Protein AF-0000000069709202 (afdb_homodimer)

Sequence (288 aa):
MSERSTVAARRVALVVGGALLASAIVSIFVDPHMRGPGMGPGMAPGMAESTVFVQIRLFISTFNVLVILALTASYLRLYRDLPTRFTGSLLLFSLALFFYALSASPAVQLLFGFRGGTGLGPFTFLPDLFASVAVVVLLYQSYQMSERSTVAARRVALVVGGALLASAIVSIFVDPHMRGPGMGPGMAPGMAESTVFVQIRLFISTFNVLVILALTASYLRLYRDLPTRFTGSLLLFSLALFFYALSASPAVQLLFGFRGGTGLGPFTFLPDLFASVAVVVLLYQSYQ

Nearest PDB structures (foldseek):
  7xge-assembly3_E  TM=3.000E-01  e=2.464E+00  synthetic construct
  8qb9-assembly1_A  TM=3.781E-01  e=5.719E+00  Saccharomyces cerevisiae
  7wxu-assembly1_R  TM=4.417E-01  e=8.089E+00  Homo sapiens
  8tn6-assembly1_C  TM=4.713E-01  e=2.903E+00  synthetic construct
  8qb9-assembly1_A  TM=3.765E-01  e=5.250E+00  Saccharomyces cerevisiae

Radius of gyration: 19.61 Å; Cα contacts (8 Å, |Δi|>4): 361; chains: 2; bounding box: 31×58×51 Å

Organism: NCBI:txid1604004

pLDDT: mean 75.97, std 19.92, range [31.25, 95.62]

Solvent-accessible surface area (backbone atoms only — not comparable to full-atom values): 14441 Å² total; per-residue (Å²): 129,59,72,61,54,52,56,22,49,51,52,42,47,50,53,50,50,51,24,50,52,50,16,51,49,48,37,66,62,54,46,77,70,76,49,51,76,55,50,40,73,28,53,42,73,81,46,57,50,46,70,63,49,53,36,49,48,46,24,53,39,42,26,42,37,46,50,37,47,52,40,32,51,51,34,47,53,47,26,73,76,48,76,40,74,66,35,48,40,50,32,52,24,32,47,25,44,37,53,15,36,50,46,60,18,66,67,47,33,46,70,71,60,55,53,62,51,55,67,66,42,75,55,51,51,45,21,53,53,26,44,44,52,19,52,51,39,49,41,38,58,74,52,103,129,60,72,61,54,53,53,21,50,50,53,41,47,51,52,51,51,50,25,50,53,51,14,50,51,47,36,68,64,55,47,74,70,77,47,49,75,55,50,41,73,30,51,42,73,81,46,58,48,45,67,63,49,54,36,49,47,45,24,52,39,43,27,41,38,46,50,37,47,50,38,31,51,52,34,46,52,47,27,72,76,48,75,39,74,67,33,48,39,50,32,50,25,33,48,24,44,36,53,16,36,50,45,57,19,65,68,47,33,46,70,70,60,55,51,60,50,56,66,65,41,73,55,52,50,46,21,52,51,25,44,42,51,18,52,52,38,49,40,38,57,74,52,102

InterPro domains:
  IPR058349 Protein of unknown function DUF8036 [PF26119] (54-142)

Secondary structure (DSSP, 8-state):
--HHHHHHHHHHHHHHHHHHHHHHHHHHHS-TT---TTS-TTS-TT----HHHHHHHHHHHHHHHHHHHHHHHHHHHHHHH---HHHHHHHHHHHHHHHHHHHH-HHHHHHTT--SS-TTSHHHHHHHHHHHHHHHHHHHHHH-/--HHHHHHHHHHHHHHHHHHHHHHHHHHHS-GGG--TTS-TTS-TT----HHHHHHHHHHHHHHHHHHHHHHHHHHHHHHHS--HHHHHHHHHHHHHHHHHHHH-HHHHHHTT--SS-TTSHHHHHHHHHHHHHHHHHHHHHT-

Structure (mmCIF, N/CA/C/O backbone):
data_AF-0000000069709202-model_v1
#
loop_
_entity.id
_entity.type
_entity.pdbx_description
1 polymer 'DUF4386 family protein'
#
loop_
_atom_site.group_PDB
_atom_site.id
_atom_site.type_symbol
_atom_site.label_atom_id
_atom_site.label_alt_id
_atom_site.label_comp_id
_atom_site.label_asym_id
_atom_site.label_entity_id
_atom_site.label_seq_id
_atom_site.pdbx_PDB_ins_code
_atom_site.Cartn_x
_atom_site.Cartn_y
_atom_site.Cartn_z
_atom_site.occupancy
_atom_site.B_iso_or_equiv
_atom_site.auth_seq_id
_atom_site.auth_comp_id
_atom_site.auth_asym_id
_atom_site.auth_atom_id
_atom_site.pdbx_PDB_model_num
ATOM 1 N N . MET A 1 1 ? 14.445 -12.555 -22.375 1 52.06 1 MET A N 1
ATOM 2 C CA . MET A 1 1 ? 13.219 -12.07 -21.75 1 52.06 1 MET A CA 1
ATOM 3 C C . MET A 1 1 ? 11.992 -12.672 -22.422 1 52.06 1 MET A C 1
ATOM 5 O O . MET A 1 1 ? 11.859 -12.617 -23.656 1 52.06 1 MET A O 1
ATOM 9 N N . SER A 1 2 ? 11.227 -13.555 -21.75 1 69.5 2 SER A N 1
ATOM 10 C CA . SER A 1 2 ? 10.164 -14.312 -22.391 1 69.5 2 SER A CA 1
ATOM 11 C C . SER A 1 2 ? 9.125 -13.391 -23.016 1 69.5 2 SER A C 1
ATOM 13 O O . SER A 1 2 ? 8.984 -12.234 -22.594 1 69.5 2 SER A O 1
ATOM 15 N N . GLU A 1 3 ? 8.812 -13.641 -24.25 1 74.88 3 GLU A N 1
ATOM 16 C CA . GLU A 1 3 ? 7.797 -12.922 -25.016 1 74.88 3 GLU A CA 1
ATOM 17 C C . GLU A 1 3 ? 6.672 -12.43 -24.109 1 74.88 3 GLU A C 1
ATOM 19 O O . GLU A 1 3 ? 6.195 -11.305 -24.266 1 74.88 3 GLU A O 1
ATOM 24 N N . ARG A 1 4 ? 6.297 -13.109 -23.141 1 77.25 4 ARG A N 1
ATOM 25 C CA . ARG A 1 4 ? 5.23 -12.766 -22.203 1 77.25 4 ARG A CA 1
ATOM 26 C C . ARG A 1 4 ? 5.633 -11.602 -21.312 1 77.25 4 ARG A C 1
ATOM 28 O O . ARG A 1 4 ? 4.812 -10.734 -21 1 77.25 4 ARG A O 1
ATOM 35 N N . SER A 1 5 ? 6.906 -11.523 -21.062 1 80.69 5 SER A N 1
ATOM 36 C CA . SER A 1 5 ? 7.414 -10.445 -20.219 1 80.69 5 SER A CA 1
ATOM 37 C C . SER A 1 5 ? 7.402 -9.117 -20.953 1 80.69 5 SER A C 1
ATOM 39 O O . SER A 1 5 ? 7.148 -8.07 -20.359 1 80.69 5 SER A O 1
ATOM 41 N N . THR A 1 6 ? 7.535 -9.242 -22.219 1 84.5 6 THR A N 1
ATOM 42 C CA . THR A 1 6 ? 7.562 -8.023 -23.016 1 84.5 6 THR A CA 1
ATOM 43 C C . THR A 1 6 ? 6.16 -7.438 -23.156 1 84.5 6 THR A C 1
ATOM 45 O O . THR A 1 6 ? 5.98 -6.219 -23.125 1 84.5 6 THR A O 1
ATOM 48 N N . VAL A 1 7 ? 5.285 -8.359 -23.375 1 85.31 7 VAL A N 1
ATOM 49 C CA . VAL A 1 7 ? 3.9 -7.922 -23.531 1 85.31 7 VAL A CA 1
ATOM 50 C C . VAL A 1 7 ? 3.412 -7.301 -22.219 1 85.31 7 VAL A C 1
ATOM 52 O O . VAL A 1 7 ? 2.775 -6.242 -22.219 1 85.31 7 VAL A O 1
ATOM 55 N N . ALA A 1 8 ? 3.766 -7.906 -21.141 1 87.31 8 ALA A N 1
ATOM 56 C CA . ALA A 1 8 ? 3.393 -7.391 -19.812 1 87.31 8 ALA A CA 1
ATOM 57 C C . ALA A 1 8 ? 4.023 -6.023 -19.562 1 87.31 8 ALA A C 1
ATOM 59 O O . ALA A 1 8 ? 3.359 -5.109 -19.078 1 87.31 8 ALA A O 1
ATOM 60 N N . ALA A 1 9 ? 5.227 -5.883 -19.984 1 88.62 9 ALA A N 1
ATOM 61 C CA . ALA A 1 9 ? 5.941 -4.625 -19.781 1 88.62 9 ALA A CA 1
ATOM 62 C C . ALA A 1 9 ? 5.312 -3.504 -20.609 1 88.62 9 ALA A C 1
ATOM 64 O O . ALA A 1 9 ? 5.238 -2.359 -20.156 1 88.62 9 ALA A O 1
ATOM 65 N N . ARG A 1 10 ? 4.902 -3.844 -21.781 1 90.44 10 ARG A N 1
ATOM 66 C CA . ARG A 1 10 ? 4.277 -2.855 -22.656 1 90.44 10 ARG A CA 1
ATOM 67 C C . ARG A 1 10 ? 2.939 -2.391 -22.078 1 90.44 10 ARG A C 1
ATOM 69 O O . ARG A 1 10 ? 2.621 -1.2 -22.125 1 90.44 10 ARG A O 1
ATOM 76 N N . ARG A 1 11 ? 2.217 -3.299 -21.562 1 90.31 11 ARG A N 1
ATOM 77 C CA . ARG A 1 11 ? 0.929 -2.963 -20.969 1 90.31 11 ARG A CA 1
ATOM 78 C C . ARG A 1 11 ? 1.108 -2.086 -19.734 1 90.31 11 ARG A C 1
ATOM 80 O O . ARG A 1 11 ? 0.376 -1.111 -19.547 1 90.31 11 ARG A O 1
ATOM 87 N N . VAL A 1 12 ? 2.076 -2.467 -18.953 1 91.75 12 VAL A N 1
ATOM 88 C CA . VAL A 1 12 ? 2.383 -1.676 -17.766 1 91.75 12 VAL A CA 1
ATOM 89 C C . VAL A 1 12 ? 2.818 -0.272 -18.188 1 91.75 12 VAL A C 1
ATOM 91 O O . VAL A 1 12 ? 2.367 0.72 -17.609 1 91.75 12 VAL A O 1
ATOM 94 N N . ALA A 1 13 ? 3.609 -0.205 -19.234 1 92.12 13 ALA A N 1
ATOM 95 C CA . ALA A 1 13 ? 4.105 1.08 -19.719 1 92.12 13 ALA A CA 1
ATOM 96 C C . ALA A 1 13 ? 2.961 1.963 -20.203 1 92.12 13 ALA A C 1
ATOM 98 O O . ALA A 1 13 ? 2.967 3.176 -19.984 1 92.12 13 ALA A O 1
ATOM 99 N N . LEU A 1 14 ? 2.037 1.362 -20.797 1 92.25 14 LEU A N 1
ATOM 100 C CA . LEU A 1 14 ? 0.883 2.102 -21.297 1 92.25 14 LEU A CA 1
ATOM 101 C C . LEU A 1 14 ? 0.037 2.637 -20.141 1 92.25 14 LEU A C 1
ATOM 103 O O . LEU A 1 14 ? -0.361 3.803 -20.141 1 92.25 14 LEU A O 1
ATOM 107 N N . VAL A 1 15 ? -0.189 1.782 -19.203 1 92.62 15 VAL A N 1
ATOM 108 C CA . VAL A 1 15 ? -1.009 2.18 -18.062 1 92.62 15 VAL A CA 1
ATOM 109 C C . VAL A 1 15 ? -0.28 3.248 -17.25 1 92.62 15 VAL A C 1
ATOM 111 O O . VAL A 1 15 ? -0.864 4.277 -16.891 1 92.62 15 VAL A O 1
ATOM 114 N N . VAL A 1 16 ? 1.033 3.021 -17 1 93.38 16 VAL A N 1
ATOM 115 C CA . VAL A 1 16 ? 1.842 3.957 -16.219 1 93.38 16 VAL A CA 1
ATOM 116 C C . VAL A 1 16 ? 1.988 5.27 -16.984 1 93.38 16 VAL A C 1
ATOM 118 O O . VAL A 1 16 ? 1.856 6.352 -16.406 1 93.38 16 VAL A O 1
ATOM 121 N N . GLY A 1 17 ? 2.252 5.133 -18.281 1 93.62 17 GLY A N 1
ATOM 122 C CA . GLY A 1 17 ? 2.336 6.324 -19.109 1 93.62 17 GLY A CA 1
ATOM 123 C C . GLY A 1 17 ? 1.057 7.137 -19.109 1 93.62 17 GLY A C 1
ATOM 124 O O . GLY A 1 17 ? 1.095 8.367 -19 1 93.62 17 GLY A O 1
ATOM 125 N N . GLY A 1 18 ? -0.045 6.445 -19.234 1 93 18 GLY A N 1
ATOM 126 C CA . GLY A 1 18 ? -1.334 7.117 -19.188 1 93 18 GLY A CA 1
ATOM 127 C C . GLY A 1 18 ? -1.611 7.777 -17.844 1 93 18 GLY A C 1
ATOM 128 O O . GLY A 1 18 ? -2.154 8.883 -17.797 1 93 18 GLY A O 1
ATOM 129 N N . ALA A 1 19 ? -1.249 7.102 -16.812 1 93.88 19 ALA A N 1
ATOM 130 C CA . ALA A 1 19 ? -1.444 7.641 -15.461 1 93.88 19 ALA A CA 1
ATOM 131 C C . ALA A 1 19 ? -0.57 8.875 -15.234 1 93.88 19 ALA A C 1
ATOM 133 O O . ALA A 1 19 ? -1.003 9.844 -14.609 1 93.88 19 ALA A O 1
ATOM 134 N N . LEU A 1 20 ? 0.679 8.812 -15.766 1 93.31 20 LEU A N 1
ATOM 135 C CA . LEU A 1 20 ? 1.581 9.953 -15.648 1 93.31 20 LEU A CA 1
ATOM 136 C C . LEU A 1 20 ? 1.016 11.18 -16.359 1 93.31 20 LEU A C 1
ATOM 138 O O . LEU A 1 20 ? 1.031 12.281 -15.82 1 93.31 20 LEU A O 1
ATOM 142 N N . LEU A 1 21 ? 0.449 10.977 -17.516 1 92.38 21 LEU A N 1
ATOM 143 C CA . LEU A 1 21 ? -0.118 12.062 -18.312 1 92.38 21 LEU A CA 1
ATOM 144 C C . LEU A 1 21 ? -1.354 12.641 -17.625 1 92.38 21 LEU A C 1
ATOM 146 O O . LEU A 1 21 ? -1.498 13.859 -17.516 1 92.38 21 LEU A O 1
ATOM 150 N N . ALA A 1 22 ? -2.188 11.766 -17.156 1 90.75 22 ALA A N 1
ATOM 151 C CA . ALA A 1 22 ? -3.404 12.203 -16.484 1 90.75 22 ALA A CA 1
ATOM 152 C C . ALA A 1 22 ? -3.076 12.969 -15.203 1 90.75 22 ALA A C 1
ATOM 154 O O . ALA A 1 22 ? -3.711 13.984 -14.898 1 90.75 22 ALA A O 1
ATOM 155 N N . SER A 1 23 ? -2.066 12.453 -14.453 1 90.81 23 SER A N 1
ATOM 156 C CA . SER A 1 23 ? -1.647 13.117 -13.227 1 90.81 23 SER A CA 1
ATOM 157 C C . SER A 1 23 ? -1.07 14.5 -13.508 1 90.81 23 SER A C 1
ATOM 159 O O . SER A 1 23 ? -1.295 15.445 -12.75 1 90.81 23 SER A O 1
ATOM 161 N N . ALA A 1 24 ? -0.343 14.648 -14.617 1 89.62 24 ALA A N 1
ATOM 162 C CA . ALA A 1 24 ? 0.217 15.938 -15.016 1 89.62 24 ALA A CA 1
ATOM 163 C C . ALA A 1 24 ? -0.888 16.938 -15.352 1 89.62 24 ALA A C 1
ATOM 165 O O . ALA A 1 24 ? -0.817 18.094 -14.961 1 89.62 24 ALA A O 1
ATOM 166 N N . ILE A 1 25 ? -1.883 16.453 -15.992 1 86.5 25 ILE A N 1
ATOM 167 C CA . ILE A 1 25 ? -3.002 17.297 -16.391 1 86.5 25 ILE A CA 1
ATOM 168 C C . ILE A 1 25 ? -3.746 17.781 -15.141 1 86.5 25 ILE A C 1
ATOM 170 O O . ILE A 1 25 ? -4.039 18.969 -15.008 1 86.5 25 ILE A O 1
ATOM 174 N N . VAL A 1 26 ? -4.012 16.859 -14.227 1 80.94 26 VAL A N 1
ATOM 175 C CA . VAL A 1 26 ? -4.754 17.188 -13.016 1 80.94 26 VAL A CA 1
ATOM 176 C C . VAL A 1 26 ? -3.951 18.172 -12.164 1 80.94 26 VAL A C 1
ATOM 178 O O . VAL A 1 26 ? -4.512 19.109 -11.586 1 80.94 26 VAL A O 1
ATOM 181 N N . SER A 1 27 ? -2.605 17.891 -12.07 1 78.38 27 SER A N 1
ATOM 182 C CA . SER A 1 27 ? -1.743 18.75 -11.258 1 78.38 27 SER A CA 1
ATOM 183 C C . SER A 1 27 ? -1.69 20.156 -11.82 1 78.38 27 SER A C 1
ATOM 185 O O . SER A 1 27 ? -1.561 21.125 -11.07 1 78.38 27 SER A O 1
ATOM 187 N N . ILE A 1 28 ? -1.775 20.328 -13.125 1 76.75 28 ILE A N 1
ATOM 188 C CA . ILE A 1 28 ? -1.696 21.625 -13.766 1 76.75 28 ILE A CA 1
ATOM 189 C C . ILE A 1 28 ? -3.037 22.344 -13.641 1 76.75 28 ILE A C 1
ATOM 191 O O . ILE A 1 28 ? -3.08 23.562 -13.453 1 76.75 28 ILE A O 1
ATOM 195 N N . PHE A 1 29 ? -4.09 21.578 -13.695 1 71.62 29 PHE A N 1
ATOM 196 C CA . PHE A 1 29 ? -5.414 22.188 -13.688 1 71.62 29 PHE A CA 1
ATOM 197 C C . PHE A 1 29 ? -5.887 22.438 -12.266 1 71.62 29 PHE A C 1
ATOM 199 O O . PHE A 1 29 ? -6.723 23.312 -12.031 1 71.62 29 PHE A O 1
ATOM 206 N N . VAL A 1 30 ? -5.617 21.469 -11.352 1 59.12 30 VAL A N 1
ATOM 207 C CA . VAL A 1 30 ? -6.043 21.703 -9.977 1 59.12 30 VAL A CA 1
ATOM 208 C C . VAL A 1 30 ? -5.262 22.875 -9.391 1 59.12 30 VAL A C 1
ATOM 210 O O . VAL A 1 30 ? -4.035 22.812 -9.266 1 59.12 30 VAL A O 1
ATOM 213 N N . ASP A 1 31 ? -5.633 24.016 -9.805 1 51.88 31 ASP A N 1
ATOM 214 C CA . ASP A 1 31 ? -5.109 25.328 -9.43 1 51.88 31 ASP A CA 1
ATOM 215 C C . ASP A 1 31 ? -4.754 25.375 -7.949 1 51.88 31 ASP A C 1
ATOM 217 O O . ASP A 1 31 ? -5.566 25 -7.098 1 51.88 31 ASP A O 1
ATOM 221 N N . PRO A 1 32 ? -3.484 25.266 -7.617 1 48.34 32 PRO A N 1
ATOM 222 C CA . PRO A 1 32 ? -3.09 25.547 -6.234 1 48.34 32 PRO A CA 1
ATOM 223 C C . PRO A 1 32 ? -4.051 26.5 -5.523 1 48.34 32 PRO A C 1
ATOM 225 O O . PRO A 1 32 ? -4.078 26.547 -4.289 1 48.34 32 PRO A O 1
ATOM 228 N N . HIS A 1 33 ? -4.695 27.297 -6.355 1 42.41 33 HIS A N 1
ATOM 229 C CA . HIS A 1 33 ? -5.543 28.344 -5.824 1 42.41 33 HIS A CA 1
ATOM 230 C C . HIS A 1 33 ? -6.855 27.781 -5.285 1 42.41 33 HIS A C 1
ATOM 232 O O . HIS A 1 33 ? -7.629 28.5 -4.645 1 42.41 33 HIS A O 1
ATOM 238 N N . MET A 1 34 ? -7.449 26.969 -5.91 1 40.59 34 MET A N 1
ATOM 239 C CA . MET A 1 34 ? -8.648 26.453 -5.266 1 40.59 34 MET A CA 1
ATOM 240 C C . MET A 1 34 ? -8.328 25.891 -3.883 1 40.59 34 MET A C 1
ATOM 242 O O . MET A 1 34 ? -9.047 25.047 -3.365 1 40.59 34 MET A O 1
ATOM 246 N N . ARG A 1 35 ? -7.223 26.234 -3.367 1 42.97 35 ARG A N 1
ATOM 247 C CA . ARG A 1 35 ? -6.645 26.219 -2.029 1 42.97 35 ARG A CA 1
ATOM 248 C C . ARG A 1 35 ? -7.656 26.688 -0.989 1 42.97 35 ARG A C 1
ATOM 250 O O . ARG A 1 35 ? -8.055 27.859 -0.985 1 42.97 35 ARG A O 1
ATOM 257 N N . GLY A 1 36 ? -8.805 25.922 -0.936 1 35.44 36 GLY A N 1
ATOM 258 C CA . GLY A 1 36 ? -9.727 26.5 0.032 1 35.44 36 GLY A CA 1
ATOM 259 C C . GLY A 1 36 ? -9.047 27.422 1.028 1 35.44 36 GLY A C 1
ATOM 260 O O . GLY A 1 36 ? -7.832 27.312 1.247 1 35.44 36 GLY A O 1
ATOM 261 N N . PRO A 1 37 ? -9.711 28.547 1.346 1 33.56 37 PRO A N 1
ATOM 262 C CA . PRO A 1 37 ? -9.258 29.469 2.402 1 33.56 37 PRO A CA 1
ATOM 263 C C . PRO A 1 37 ? -8.609 28.734 3.572 1 33.56 37 PRO A C 1
ATOM 265 O O . PRO A 1 37 ? -7.883 29.344 4.359 1 33.56 37 PRO A O 1
ATOM 268 N N . GLY A 1 38 ? -9.266 27.719 4.055 1 32.31 38 GLY A N 1
ATOM 269 C CA . GLY A 1 38 ? -9.031 27.125 5.355 1 32.31 38 GLY A CA 1
ATOM 270 C C . GLY A 1 38 ? -7.684 26.422 5.461 1 32.31 38 GLY A C 1
ATOM 271 O O . GLY A 1 38 ? -7.434 25.688 6.414 1 32.31 38 GLY A O 1
ATOM 272 N N . MET A 1 39 ? -7.086 26.016 4.398 1 36.84 39 MET A N 1
ATOM 273 C CA . MET A 1 39 ? -5.664 25.844 4.695 1 36.84 39 MET A CA 1
ATOM 274 C C . MET A 1 39 ? -5.086 27.094 5.336 1 36.84 39 MET A C 1
ATOM 276 O O . MET A 1 39 ? -4.645 28 4.633 1 36.84 39 MET A O 1
ATOM 280 N N . GLY A 1 40 ? -5.945 27.797 6.074 1 31.25 40 GLY A N 1
ATOM 281 C CA . GLY A 1 40 ? -5.531 28.953 6.867 1 31.25 40 GLY A CA 1
ATOM 282 C C . GLY A 1 40 ? -4.055 28.938 7.211 1 31.25 40 GLY A C 1
ATOM 283 O O . GLY A 1 40 ? -3.391 27.906 7.082 1 31.25 40 GLY A O 1
ATOM 284 N N . PRO A 1 41 ? -3.643 30.109 7.719 1 32.25 41 PRO A N 1
ATOM 285 C CA . PRO A 1 41 ? -2.297 30.422 8.203 1 32.25 41 PRO A CA 1
ATOM 286 C C . PRO A 1 41 ? -1.705 29.297 9.062 1 32.25 41 PRO A C 1
ATOM 288 O O . PRO A 1 41 ? -0.549 29.391 9.484 1 32.25 41 PRO A O 1
ATOM 291 N N . GLY A 1 42 ? -2.566 28.656 9.852 1 31.72 42 GLY A N 1
ATOM 292 C CA . GLY A 1 42 ? -2.133 27.938 11.031 1 31.72 42 GLY A CA 1
ATOM 293 C C . GLY A 1 42 ? -1.273 26.719 10.703 1 31.72 42 GLY A C 1
ATOM 294 O O . GLY A 1 42 ? -1.024 25.875 11.57 1 31.72 42 GLY A O 1
ATOM 295 N N . MET A 1 43 ? -1.525 26.031 9.609 1 36.28 43 MET A N 1
ATOM 296 C CA . MET A 1 43 ? -0.3 25.266 9.406 1 36.28 43 MET A CA 1
ATOM 297 C C . MET A 1 43 ? 0.927 26.172 9.5 1 36.28 43 MET A C 1
ATOM 299 O O . MET A 1 43 ? 0.913 27.297 9 1 36.28 43 MET A O 1
ATOM 303 N N . ALA A 1 44 ? 1.588 26.203 10.648 1 36.03 44 ALA A N 1
ATOM 304 C CA . ALA A 1 44 ? 2.668 27.156 10.875 1 36.03 44 ALA A CA 1
ATOM 305 C C . ALA A 1 44 ? 3.166 27.75 9.555 1 36.03 44 ALA A C 1
ATOM 307 O O . ALA A 1 44 ? 3.045 27.109 8.5 1 36.03 44 ALA A O 1
ATOM 308 N N . PRO A 1 45 ? 3.223 29.141 9.359 1 37.38 45 PRO A N 1
ATOM 309 C CA . PRO A 1 45 ? 3.92 29.906 8.328 1 37.38 45 PRO A CA 1
ATOM 310 C C . PRO A 1 45 ? 4.906 29.062 7.527 1 37.38 45 PRO A C 1
ATOM 312 O O . PRO A 1 45 ? 5.039 29.234 6.312 1 37.38 45 PRO A O 1
ATOM 315 N N . GLY A 1 46 ? 5.84 28.469 8.141 1 37.72 46 GLY A N 1
ATOM 316 C CA . GLY A 1 46 ? 7.035 27.812 7.617 1 37.72 46 GLY A CA 1
ATOM 317 C C . GLY A 1 46 ? 6.727 26.625 6.734 1 37.72 46 GLY A C 1
ATOM 318 O O . GLY A 1 46 ? 7.625 26.062 6.105 1 37.72 46 GLY A O 1
ATOM 319 N N . MET A 1 47 ? 5.812 25.812 7.23 1 40.22 47 MET A N 1
ATOM 320 C CA . MET A 1 47 ? 5.574 24.688 6.32 1 40.22 47 MET A CA 1
ATOM 321 C C . MET A 1 47 ? 4.816 25.156 5.082 1 40.22 47 MET A C 1
ATOM 323 O O . MET A 1 47 ? 3.602 24.984 4.992 1 40.22 47 MET A O 1
ATOM 327 N N . ALA A 1 48 ? 4.516 26.438 4.855 1 43.12 48 ALA A N 1
ATOM 328 C CA . ALA A 1 48 ? 4.277 27.031 3.545 1 43.12 48 ALA A CA 1
ATOM 329 C C . ALA A 1 48 ? 4.59 26.047 2.422 1 43.12 48 ALA A C 1
ATOM 331 O O . ALA A 1 48 ? 5.746 25.891 2.029 1 43.12 48 ALA A O 1
ATOM 332 N N . GLU A 1 49 ? 4.172 24.766 2.596 1 49.28 49 GLU A N 1
ATOM 333 C CA . GLU A 1 49 ? 4.375 23.75 1.58 1 49.28 49 GLU A CA 1
ATOM 334 C C . GLU A 1 49 ? 4.297 24.328 0.175 1 49.28 49 GLU A C 1
ATOM 336 O O . GLU A 1 49 ? 3.297 24.969 -0.186 1 49.28 49 GLU A O 1
ATOM 341 N N . SER A 1 50 ? 5.477 24.906 -0.225 1 56.69 50 SER A N 1
ATOM 342 C CA . SER A 1 50 ? 5.645 25.422 -1.578 1 56.69 50 SER A CA 1
ATOM 343 C C . SER A 1 50 ? 4.633 24.812 -2.537 1 56.69 50 SER A C 1
ATOM 345 O O . SER A 1 50 ? 4.16 23.688 -2.312 1 56.69 50 SER A O 1
ATOM 347 N N . THR A 1 51 ? 3.771 25.719 -3.109 1 67.19 51 THR A N 1
ATOM 348 C CA . THR A 1 51 ? 2.875 25.344 -4.199 1 67.19 51 THR A CA 1
ATOM 349 C C . THR A 1 51 ? 3.418 24.141 -4.965 1 67.19 51 THR A C 1
ATOM 351 O O . THR A 1 51 ? 2.656 23.266 -5.375 1 67.19 51 THR A O 1
ATOM 354 N N . VAL A 1 52 ? 4.754 24.094 -4.855 1 70.5 52 VAL A N 1
ATOM 355 C CA . VAL A 1 52 ? 5.375 23.016 -5.621 1 70.5 52 VAL A CA 1
ATOM 356 C C . VAL A 1 52 ? 5.188 21.688 -4.895 1 70.5 52 VAL A C 1
ATOM 358 O O . VAL A 1 52 ? 4.953 20.656 -5.527 1 70.5 52 VAL A O 1
ATOM 361 N N . PHE A 1 53 ? 5.148 21.859 -3.625 1 69.56 53 PHE A N 1
ATOM 362 C CA . PHE A 1 53 ? 5.047 20.625 -2.846 1 69.56 53 PHE A CA 1
ATOM 363 C C . PHE A 1 53 ? 3.648 20.031 -2.959 1 69.56 53 PHE A C 1
ATOM 365 O O . PHE A 1 53 ? 3.498 18.812 -3.109 1 69.56 53 PHE A O 1
ATOM 372 N N . VAL A 1 54 ? 2.734 20.859 -2.883 1 70.69 54 VAL A N 1
ATOM 373 C CA . VAL A 1 54 ? 1.353 20.406 -2.998 1 70.69 54 VAL A CA 1
ATOM 374 C C . VAL A 1 54 ? 1.106 19.844 -4.398 1 70.69 54 VAL A C 1
ATOM 376 O O . VAL A 1 54 ? 0.412 18.844 -4.555 1 70.69 54 VAL A O 1
ATOM 379 N N . GLN A 1 55 ? 1.741 20.484 -5.293 1 78 55 GLN A N 1
ATOM 380 C CA . GLN A 1 55 ? 1.581 20.047 -6.672 1 78 55 GLN A CA 1
ATOM 381 C C . GLN A 1 55 ? 2.188 18.656 -6.875 1 78 55 GLN A C 1
ATOM 383 O O . GLN A 1 55 ? 1.604 17.812 -7.559 1 78 55 GLN A O 1
ATOM 388 N N . ILE A 1 56 ? 3.275 18.406 -6.215 1 80.25 56 ILE A N 1
ATOM 389 C CA . ILE A 1 56 ? 3.943 17.109 -6.34 1 80.25 56 ILE A CA 1
ATOM 390 C C . ILE A 1 56 ? 3.117 16.031 -5.641 1 80.25 56 ILE A C 1
ATOM 392 O O . ILE A 1 56 ? 2.977 14.922 -6.152 1 80.25 56 ILE A O 1
ATOM 396 N N . ARG A 1 57 ? 2.551 16.469 -4.574 1 78.62 57 ARG A N 1
ATOM 397 C CA . ARG A 1 57 ? 1.72 15.523 -3.828 1 78.62 57 ARG A CA 1
ATOM 398 C C . ARG A 1 57 ? 0.478 15.141 -4.625 1 78.62 57 ARG A C 1
ATOM 400 O O . ARG A 1 57 ? 0.096 13.969 -4.664 1 78.62 57 ARG A O 1
ATOM 407 N N . LEU A 1 58 ? -0.002 16.078 -5.172 1 80.69 58 LEU A N 1
ATOM 408 C CA . LEU A 1 58 ? -1.185 15.828 -5.988 1 80.69 58 LEU A CA 1
ATOM 409 C C . LEU A 1 58 ? -0.841 14.945 -7.184 1 80.69 58 LEU A C 1
ATOM 411 O O . LEU A 1 58 ? -1.622 14.07 -7.559 1 80.69 58 LEU A O 1
ATOM 415 N N . PHE A 1 59 ? 0.258 15.234 -7.684 1 86.12 59 PHE A N 1
ATOM 416 C CA . PHE A 1 59 ? 0.717 14.461 -8.828 1 86.12 59 PHE A CA 1
ATOM 417 C C . PHE A 1 59 ? 0.899 13 -8.461 1 86.12 59 PHE A C 1
ATOM 419 O O . PHE A 1 59 ? 0.35 12.109 -9.117 1 86.12 59 PHE A O 1
ATOM 426 N N . ILE A 1 60 ? 1.576 12.758 -7.418 1 86.81 60 ILE A N 1
ATOM 427 C CA . ILE A 1 60 ? 1.9 11.398 -7.008 1 86.81 60 ILE A CA 1
ATOM 428 C C . ILE A 1 60 ? 0.633 10.68 -6.551 1 86.81 60 ILE A C 1
ATOM 430 O O . ILE A 1 60 ? 0.425 9.508 -6.875 1 86.81 60 ILE A O 1
ATOM 434 N N . SER A 1 61 ? -0.139 11.398 -5.812 1 84.12 61 SER A N 1
ATOM 435 C CA . SER A 1 61 ? -1.378 10.805 -5.316 1 84.12 61 SER A CA 1
ATOM 436 C C . SER A 1 61 ? -2.301 10.414 -6.469 1 84.12 61 SER A C 1
ATOM 438 O O . SER A 1 61 ? -2.871 9.32 -6.469 1 84.12 61 SER A O 1
ATOM 440 N N . THR A 1 62 ? -2.445 11.289 -7.387 1 87.06 62 THR A N 1
ATOM 441 C CA . THR A 1 62 ? -3.273 11 -8.547 1 87.06 62 THR A CA 1
ATOM 442 C C . THR A 1 62 ? -2.705 9.82 -9.336 1 87.06 62 THR A C 1
ATOM 444 O O . THR A 1 62 ? -3.453 8.945 -9.781 1 87.06 62 THR A O 1
ATOM 447 N N . PHE A 1 63 ? -1.448 9.828 -9.484 1 91.62 63 PHE A N 1
ATOM 448 C CA . PHE A 1 63 ? -0.771 8.727 -10.164 1 91.62 63 PHE A CA 1
ATOM 449 C C . PHE A 1 63 ? -1.078 7.398 -9.484 1 91.62 63 PHE A C 1
ATOM 451 O O . PHE A 1 63 ? -1.463 6.434 -10.141 1 91.62 63 PHE A O 1
ATOM 458 N N . ASN A 1 64 ? -0.959 7.383 -8.242 1 91.38 64 ASN A N 1
ATOM 459 C CA . ASN A 1 64 ? -1.191 6.164 -7.48 1 91.38 64 ASN A CA 1
ATOM 460 C C . ASN A 1 64 ? -2.637 5.691 -7.605 1 91.38 64 ASN A C 1
ATOM 462 O O . ASN A 1 64 ? -2.891 4.496 -7.762 1 91.38 64 ASN A O 1
ATOM 466 N N . VAL A 1 65 ? -3.502 6.582 -7.539 1 91.19 65 VAL A N 1
ATOM 467 C CA . VAL A 1 65 ? -4.918 6.242 -7.637 1 91.19 65 VAL A CA 1
ATOM 468 C C . VAL A 1 65 ? -5.199 5.59 -8.984 1 91.19 65 VAL A C 1
ATOM 470 O O . VAL A 1 65 ? -5.867 4.555 -9.062 1 91.19 65 VAL A O 1
ATOM 473 N N . LEU A 1 66 ? -4.695 6.113 -10.031 1 93.31 66 LEU A N 1
ATOM 474 C CA . LEU A 1 66 ? -4.949 5.621 -11.375 1 93.31 66 LEU A CA 1
ATOM 475 C C . LEU A 1 66 ? -4.316 4.246 -11.586 1 93.31 66 LEU A C 1
ATOM 477 O O . LEU A 1 66 ? -4.938 3.352 -12.156 1 93.31 66 LEU A O 1
ATOM 481 N N . VAL A 1 67 ? -3.123 4.129 -11.125 1 94.62 67 VAL A N 1
ATOM 482 C CA . VAL A 1 67 ? -2.439 2.852 -11.281 1 94.62 67 VAL A CA 1
ATOM 483 C C . VAL A 1 67 ? -3.152 1.778 -10.461 1 94.62 67 VAL A C 1
ATOM 485 O O . VAL A 1 67 ? -3.34 0.652 -10.93 1 94.62 67 VAL A O 1
ATOM 488 N N . ILE A 1 68 ? -3.584 2.104 -9.258 1 95.5 68 ILE A N 1
ATOM 489 C CA . ILE A 1 68 ? -4.289 1.159 -8.398 1 95.5 68 ILE A CA 1
ATOM 490 C C . ILE A 1 68 ? -5.637 0.805 -9.016 1 95.5 68 ILE A C 1
ATOM 492 O O . ILE A 1 68 ? -6.086 -0.34 -8.922 1 95.5 68 ILE A O 1
ATOM 496 N N . LEU A 1 69 ? -6.227 1.778 -9.609 1 93.62 69 LEU A N 1
ATOM 497 C CA . LEU A 1 69 ? -7.48 1.522 -10.312 1 93.62 69 LEU A CA 1
ATOM 498 C C . LEU A 1 69 ? -7.281 0.51 -11.43 1 93.62 69 LEU A C 1
ATOM 500 O O . LEU A 1 69 ? -8.094 -0.405 -11.602 1 93.62 69 LEU A O 1
ATOM 504 N N . ALA A 1 70 ? -6.273 0.715 -12.188 1 93.38 70 ALA A N 1
ATOM 505 C CA . ALA A 1 70 ? -5.945 -0.23 -13.25 1 93.38 70 ALA A CA 1
ATOM 506 C C . ALA A 1 70 ? -5.664 -1.618 -12.68 1 93.38 70 ALA A C 1
ATOM 508 O O . ALA A 1 70 ? -6.094 -2.627 -13.25 1 93.38 70 ALA A O 1
ATOM 509 N N . LEU A 1 71 ? -4.93 -1.66 -11.617 1 93.12 71 LEU A N 1
ATOM 510 C CA . LEU A 1 71 ? -4.629 -2.916 -10.938 1 93.12 71 LEU A CA 1
ATOM 511 C C . LEU A 1 71 ? -5.91 -3.605 -10.477 1 93.12 71 LEU A C 1
ATOM 513 O O . LEU A 1 71 ? -6.082 -4.809 -10.688 1 93.12 71 LEU A O 1
ATOM 517 N N . THR A 1 72 ? -6.801 -2.842 -9.82 1 94.5 72 THR A N 1
ATOM 518 C CA . THR A 1 72 ? -8.07 -3.379 -9.344 1 94.5 72 THR A CA 1
ATOM 519 C C . THR A 1 72 ? -8.898 -3.924 -10.5 1 94.5 72 THR A C 1
ATOM 521 O O . THR A 1 72 ? -9.484 -5.004 -10.391 1 94.5 72 THR A O 1
ATOM 524 N N . ALA A 1 73 ? -8.875 -3.18 -11.602 1 93.44 73 ALA A N 1
ATOM 525 C CA . ALA A 1 73 ? -9.602 -3.629 -12.789 1 93.44 73 ALA A CA 1
ATOM 526 C C . ALA A 1 73 ? -9.016 -4.934 -13.328 1 93.44 73 ALA A C 1
ATOM 528 O O . ALA A 1 73 ? -9.75 -5.82 -13.758 1 93.44 73 ALA A O 1
ATOM 529 N N . SER A 1 74 ? -7.727 -4.984 -13.305 1 91.62 74 SER A N 1
ATOM 530 C CA . SER A 1 74 ? -7.051 -6.191 -13.766 1 91.62 74 SER A CA 1
ATOM 531 C C . SER A 1 74 ? -7.406 -7.391 -12.898 1 91.62 74 SER A C 1
ATOM 533 O O . SER A 1 74 ? -7.723 -8.469 -13.406 1 91.62 74 SER A O 1
ATOM 535 N N . TYR A 1 75 ? -7.402 -7.223 -11.633 1 92.88 75 TYR A N 1
ATOM 536 C CA . TYR A 1 75 ? -7.691 -8.328 -10.719 1 92.88 75 TYR A CA 1
ATOM 537 C C . TYR A 1 75 ? -9.172 -8.68 -10.75 1 92.88 75 TYR A C 1
ATOM 539 O O . TYR A 1 75 ? -9.547 -9.828 -10.531 1 92.88 75 TYR A O 1
ATOM 547 N N . LEU A 1 76 ? -10.031 -7.68 -11 1 93.44 76 LEU A N 1
ATOM 548 C CA . LEU A 1 76 ? -11.461 -7.945 -11.141 1 93.44 76 LEU A CA 1
ATOM 549 C C . LEU A 1 76 ? -11.727 -8.852 -12.344 1 93.44 76 LEU A C 1
ATOM 551 O O . LEU A 1 76 ? -12.523 -9.789 -12.25 1 93.44 76 LEU A O 1
ATOM 555 N N . ARG A 1 77 ? -11.086 -8.516 -13.406 1 92.31 77 ARG A N 1
ATOM 556 C CA . ARG A 1 77 ? -11.219 -9.352 -14.602 1 92.31 77 ARG A CA 1
ATOM 557 C C . ARG A 1 77 ? -10.703 -10.766 -14.344 1 92.31 77 ARG A C 1
ATOM 559 O O . ARG A 1 77 ? -11.344 -11.742 -14.719 1 92.31 77 ARG A O 1
ATOM 566 N N . LEU A 1 78 ? -9.586 -10.852 -13.719 1 89.69 78 LEU A N 1
ATOM 567 C CA . LEU A 1 78 ? -9 -12.141 -13.383 1 89.69 78 LEU A CA 1
ATOM 568 C C . LEU A 1 78 ? -9.93 -12.945 -12.484 1 89.69 78 LEU A C 1
ATOM 570 O O . LEU A 1 78 ? -10.117 -14.148 -12.695 1 89.69 78 LEU A O 1
ATOM 574 N N . TYR A 1 79 ? -10.516 -12.234 -11.523 1 91.62 79 TYR A N 1
ATOM 575 C CA . TYR A 1 79 ? -11.43 -12.883 -10.594 1 91.62 79 TYR A CA 1
ATOM 576 C C . TYR A 1 79 ? -12.688 -13.367 -11.305 1 91.62 79 TYR A C 1
ATOM 578 O O . TYR A 1 79 ? -13.211 -14.438 -10.984 1 91.62 79 TYR A O 1
ATOM 586 N N . ARG A 1 80 ? -13.156 -12.633 -12.25 1 92.69 80 ARG A N 1
ATOM 587 C CA . ARG A 1 80 ? -14.336 -13 -13.016 1 92.69 80 ARG A CA 1
ATOM 588 C C . ARG A 1 80 ? -14.055 -14.203 -13.914 1 92.69 80 ARG A C 1
ATOM 590 O O . ARG A 1 80 ? -14.914 -15.062 -14.094 1 92.69 80 ARG A O 1
ATOM 597 N N . ASP A 1 81 ? -12.875 -14.344 -14.359 1 93.5 81 ASP A N 1
ATOM 598 C CA . ASP A 1 81 ? -12.5 -15.445 -15.25 1 93.5 81 ASP A CA 1
ATOM 599 C C . ASP A 1 81 ? -12.141 -16.703 -14.445 1 93.5 81 ASP A C 1
ATOM 601 O O . ASP A 1 81 ? -12.445 -17.812 -14.875 1 93.5 81 ASP A O 1
ATOM 605 N N . LEU A 1 82 ? -11.422 -16.438 -13.273 1 91.12 82 LEU A N 1
ATOM 606 C CA . LEU A 1 82 ? -10.953 -17.562 -12.469 1 91.12 82 LEU A CA 1
ATOM 607 C C . LEU A 1 82 ? -11.164 -17.281 -10.984 1 91.12 82 LEU A C 1
ATOM 609 O O . LEU A 1 82 ? -10.211 -16.984 -10.266 1 91.12 82 LEU A O 1
ATOM 613 N N . PRO A 1 83 ? -12.438 -17.5 -10.57 1 91.12 83 PRO A N 1
ATOM 614 C CA . PRO A 1 83 ? -12.742 -17.219 -9.164 1 91.12 83 PRO A CA 1
ATOM 615 C C . PRO A 1 83 ? -12.172 -18.266 -8.219 1 91.12 83 PRO A C 1
ATOM 617 O O . PRO A 1 83 ? -12.75 -19.344 -8.062 1 91.12 83 PRO A O 1
ATOM 620 N N . THR A 1 84 ? -10.969 -18.109 -7.715 1 88.75 84 THR A N 1
ATOM 621 C CA . THR A 1 84 ? -10.32 -18.953 -6.711 1 88.75 84 THR A CA 1
ATOM 622 C C . THR A 1 84 ? -10.078 -18.156 -5.426 1 88.75 84 THR A C 1
ATOM 624 O O . THR A 1 84 ? -10.297 -16.953 -5.387 1 88.75 84 THR A O 1
ATOM 627 N N . ARG A 1 85 ? -9.797 -18.859 -4.469 1 85.56 85 ARG A N 1
ATOM 628 C CA . ARG A 1 85 ? -9.484 -18.203 -3.199 1 85.56 85 ARG A CA 1
ATOM 629 C C . ARG A 1 85 ? -8.305 -17.25 -3.346 1 85.56 85 ARG A C 1
ATOM 631 O O . ARG A 1 85 ? -8.281 -16.188 -2.727 1 85.56 85 ARG A O 1
ATOM 638 N N . PHE A 1 86 ? -7.445 -17.641 -4.184 1 84.12 86 PHE A N 1
ATOM 639 C CA . PHE A 1 86 ? -6.254 -16.844 -4.434 1 84.12 86 PHE A CA 1
ATOM 640 C C . PHE A 1 86 ? -6.617 -15.539 -5.145 1 84.12 86 PHE A C 1
ATOM 642 O O . PHE A 1 86 ? -6.23 -14.461 -4.703 1 84.12 86 PHE A O 1
ATOM 649 N N . THR A 1 87 ? -7.461 -15.617 -6.172 1 89.56 87 THR A N 1
ATOM 650 C CA . THR A 1 87 ? -7.855 -14.438 -6.93 1 89.56 87 THR A CA 1
ATOM 651 C C . THR A 1 87 ? -8.773 -13.539 -6.102 1 89.56 87 THR A C 1
ATOM 653 O O . THR A 1 87 ? -8.773 -12.32 -6.273 1 89.56 87 THR A O 1
ATOM 656 N N . GLY A 1 88 ? -9.508 -14.234 -5.203 1 90.88 88 GLY A N 1
ATOM 657 C CA . GLY A 1 88 ? -10.344 -13.469 -4.289 1 90.88 88 GLY A CA 1
ATOM 658 C C . GLY A 1 88 ? -9.547 -12.609 -3.326 1 90.88 88 GLY A C 1
ATOM 659 O O . GLY A 1 88 ? -9.898 -11.453 -3.078 1 90.88 88 GLY A O 1
ATOM 660 N N . SER A 1 89 ? -8.484 -13.195 -2.844 1 88.44 89 SER A N 1
ATOM 661 C CA . SER A 1 89 ? -7.629 -12.453 -1.926 1 88.44 89 SER A CA 1
ATOM 662 C C . SER A 1 89 ? -6.922 -11.305 -2.637 1 88.44 89 SER A C 1
ATOM 664 O O . SER A 1 89 ? -6.77 -10.219 -2.07 1 88.44 89 SER A O 1
ATOM 666 N N . LEU A 1 90 ? -6.59 -11.523 -3.926 1 88.75 90 LEU A N 1
ATOM 667 C CA . LEU A 1 90 ? -5.938 -10.477 -4.703 1 88.75 90 LEU A CA 1
ATOM 668 C C . LEU A 1 90 ? -6.895 -9.32 -4.973 1 88.75 90 LEU A C 1
ATOM 670 O O . LEU A 1 90 ? -6.504 -8.156 -4.891 1 88.75 90 LEU A O 1
ATOM 674 N N . LEU A 1 91 ? -8.086 -9.711 -5.227 1 92.19 91 LEU A N 1
ATOM 675 C CA . LEU A 1 91 ? -9.102 -8.695 -5.477 1 92.19 91 LEU A CA 1
ATOM 676 C C . LEU A 1 91 ? -9.383 -7.891 -4.211 1 92.19 91 LEU A C 1
ATOM 678 O O . LEU A 1 91 ? -9.477 -6.664 -4.258 1 92.19 91 LEU A O 1
ATOM 682 N N . LEU A 1 92 ? -9.531 -8.609 -3.113 1 92.38 92 LEU A N 1
ATOM 683 C CA . LEU A 1 92 ? -9.766 -7.934 -1.843 1 92.38 92 LEU A CA 1
ATOM 684 C C . LEU A 1 92 ? -8.609 -6.996 -1.504 1 92.38 92 LEU A C 1
ATOM 686 O O . LEU A 1 92 ? -8.828 -5.879 -1.035 1 92.38 92 LEU A O 1
ATOM 690 N N . PHE A 1 93 ? -7.391 -7.461 -1.712 1 92.44 93 PHE A N 1
ATOM 691 C CA . PHE A 1 93 ? -6.188 -6.664 -1.495 1 92.44 93 PHE A CA 1
ATOM 692 C C . PHE A 1 93 ? -6.215 -5.398 -2.346 1 92.44 93 PHE A C 1
ATOM 694 O O . PHE A 1 93 ? -6.027 -4.297 -1.831 1 92.44 93 PHE A O 1
ATOM 701 N N . SER A 1 94 ? -6.508 -5.531 -3.648 1 93 94 SER A N 1
ATOM 702 C CA . SER A 1 94 ? -6.488 -4.391 -4.562 1 93 94 SER A CA 1
ATOM 703 C C . SER A 1 94 ? -7.625 -3.42 -4.262 1 93 94 SER A C 1
ATOM 705 O O . SER A 1 94 ? -7.449 -2.203 -4.367 1 93 94 SER A O 1
ATOM 707 N N . LEU A 1 95 ? -8.781 -3.963 -3.836 1 93.5 95 LEU A N 1
ATOM 708 C CA . LEU A 1 95 ? -9.914 -3.119 -3.467 1 93.5 95 LEU A CA 1
ATOM 709 C C . LEU A 1 95 ? -9.594 -2.297 -2.223 1 93.5 95 LEU A C 1
ATOM 711 O O . LEU A 1 95 ? -9.906 -1.105 -2.162 1 93.5 95 LEU A O 1
ATOM 715 N N . ALA A 1 96 ? -8.992 -2.938 -1.297 1 92.81 96 ALA A N 1
ATOM 716 C CA . ALA A 1 96 ? -8.586 -2.236 -0.082 1 92.81 96 ALA A CA 1
ATOM 717 C C . ALA A 1 96 ? -7.582 -1.13 -0.397 1 92.81 96 ALA A C 1
ATOM 719 O O . ALA A 1 96 ? -7.688 -0.02 0.13 1 92.81 96 ALA A O 1
ATOM 720 N N . LEU A 1 97 ? -6.684 -1.396 -1.281 1 92.5 97 LEU A N 1
ATOM 721 C CA . LEU A 1 97 ? -5.699 -0.405 -1.7 1 92.5 97 LEU A CA 1
ATOM 722 C C . LEU A 1 97 ? -6.371 0.742 -2.451 1 92.5 97 LEU A C 1
ATOM 724 O O . LEU A 1 97 ? -5.961 1.897 -2.32 1 92.5 97 LEU A O 1
ATOM 728 N N . PHE A 1 98 ? -7.383 0.332 -3.256 1 92.62 98 PHE A N 1
ATOM 729 C CA . PHE A 1 98 ? -8.109 1.35 -4.004 1 92.62 98 PHE A CA 1
ATOM 730 C C . PHE A 1 98 ? -8.828 2.309 -3.059 1 92.62 98 PHE A C 1
ATOM 732 O O . PHE A 1 98 ? -8.758 3.527 -3.23 1 92.62 98 PHE A O 1
ATOM 739 N N . PHE A 1 99 ? -9.5 1.786 -2.037 1 91.25 99 PHE A N 1
ATOM 740 C CA . PHE A 1 99 ? -10.164 2.613 -1.039 1 91.25 99 PHE A CA 1
ATOM 741 C C . PHE A 1 99 ? -9.156 3.449 -0.263 1 91.25 99 PHE A C 1
ATOM 743 O O . PHE A 1 99 ? -9.43 4.602 0.081 1 91.25 99 PHE A O 1
ATOM 750 N N . TYR A 1 100 ? -7.953 2.855 -0.04 1 88.38 100 TYR A N 1
ATOM 751 C CA . TYR A 1 100 ? -6.867 3.594 0.595 1 88.38 100 TYR A CA 1
ATOM 752 C C . TYR A 1 100 ? -6.461 4.797 -0.246 1 88.38 100 TYR A C 1
ATOM 754 O O . TYR A 1 100 ? -6.395 5.922 0.259 1 88.38 100 TYR A O 1
ATOM 762 N N . ALA A 1 101 ? -6.238 4.582 -1.501 1 86.5 101 ALA A N 1
ATOM 763 C CA . ALA A 1 101 ? -5.781 5.637 -2.402 1 86.5 101 ALA A CA 1
ATOM 764 C C . ALA A 1 101 ? -6.828 6.742 -2.533 1 86.5 101 ALA A C 1
ATOM 766 O O . ALA A 1 101 ? -6.488 7.926 -2.555 1 86.5 101 ALA A O 1
ATOM 767 N N . LEU A 1 102 ? -8.102 6.34 -2.555 1 84.75 102 LEU A N 1
ATOM 768 C CA . LEU A 1 102 ? -9.188 7.309 -2.666 1 84.75 102 LEU A CA 1
ATOM 769 C C . LEU A 1 102 ? -9.305 8.148 -1.397 1 84.75 102 LEU A C 1
ATOM 771 O O . LEU A 1 102 ? -9.484 9.359 -1.467 1 84.75 102 LEU A O 1
ATOM 775 N N . SER A 1 103 ? -9.117 7.469 -0.32 1 83.25 103 SER A N 1
ATOM 776 C CA . SER A 1 103 ? -9.258 8.148 0.962 1 83.25 103 SER A CA 1
ATOM 777 C C . SER A 1 103 ? -8.031 9 1.278 1 83.25 103 SER A C 1
ATOM 779 O O . SER A 1 103 ? -8.125 9.977 2.031 1 83.25 103 SER A O 1
ATOM 781 N N . ALA A 1 104 ? -6.922 8.594 0.692 1 76.44 104 ALA A N 1
ATOM 782 C CA . ALA A 1 104 ? -5.676 9.312 0.962 1 76.44 104 ALA A CA 1
ATOM 783 C C . ALA A 1 104 ? -5.48 10.453 -0.028 1 76.44 104 ALA A C 1
ATOM 785 O O . ALA A 1 104 ? -4.633 11.328 0.182 1 76.44 104 ALA A O 1
ATOM 786 N N . SER A 1 105 ? -6.219 10.445 -1.083 1 78.06 105 SER A N 1
ATOM 787 C CA . SER A 1 105 ? -6.066 11.445 -2.133 1 78.06 105 SER A CA 1
ATOM 788 C C . SER A 1 105 ? -6.602 12.805 -1.686 1 78.06 105 SER A C 1
ATOM 790 O O . SER A 1 105 ? -7.734 12.906 -1.212 1 78.06 105 SER A O 1
ATOM 792 N N . PRO A 1 106 ? -5.684 13.773 -1.681 1 69.25 106 PRO A N 1
ATOM 793 C CA . PRO A 1 106 ? -6.121 15.117 -1.312 1 69.25 106 PRO A CA 1
ATOM 794 C C . PRO A 1 106 ? -7.285 15.617 -2.164 1 69.25 106 PRO A C 1
ATOM 796 O O . PRO A 1 106 ? -8.109 16.406 -1.695 1 69.25 106 PRO A O 1
ATOM 799 N N . ALA A 1 107 ? -7.344 15.117 -3.369 1 68.75 107 ALA A N 1
ATOM 800 C CA . ALA A 1 107 ? -8.43 15.539 -4.25 1 68.75 107 ALA A CA 1
ATOM 801 C C . ALA A 1 107 ? -9.789 15.094 -3.701 1 68.75 107 ALA A C 1
ATOM 803 O O . ALA A 1 107 ? -10.758 15.844 -3.75 1 68.75 107 ALA A O 1
ATOM 804 N N . VAL A 1 108 ? -9.82 13.93 -3.158 1 70.94 108 VAL A N 1
ATOM 805 C CA . VAL A 1 108 ? -11.062 13.391 -2.629 1 70.94 108 VAL A CA 1
ATOM 806 C C . VAL A 1 108 ? -11.391 14.055 -1.295 1 70.94 108 VAL A C 1
ATOM 808 O O . VAL A 1 108 ? -12.562 14.289 -0.978 1 70.94 108 VAL A O 1
ATOM 811 N N . GLN A 1 109 ? -10.289 14.305 -0.628 1 67.56 109 GLN A N 1
ATOM 812 C CA . GLN A 1 109 ? -10.508 15 0.638 1 67.56 109 GLN A CA 1
ATOM 813 C C . GLN A 1 109 ? -11.125 16.375 0.414 1 67.56 109 GLN A C 1
ATOM 815 O O . GLN A 1 109 ? -11.984 16.812 1.18 1 67.56 109 GLN A O 1
ATOM 820 N N . LEU A 1 110 ? -10.703 16.969 -0.64 1 64.94 110 LEU A N 1
ATOM 821 C CA . LEU A 1 110 ? -11.227 18.297 -0.981 1 64.94 110 LEU A CA 1
ATOM 822 C C . LEU A 1 110 ? -12.672 18.188 -1.456 1 64.94 110 LEU A C 1
ATOM 824 O O . LEU A 1 110 ? -13.492 19.062 -1.146 1 64.94 110 LEU A O 1
ATOM 828 N N . LEU A 1 111 ? -12.859 17.172 -2.17 1 65.81 111 LEU A N 1
ATOM 829 C CA . LEU A 1 111 ? -14.203 16.984 -2.703 1 65.81 111 LEU A CA 1
ATOM 830 C C . LEU A 1 111 ? -15.203 16.719 -1.579 1 65.81 111 LEU A C 1
ATOM 832 O O . LEU A 1 111 ? -16.359 17.125 -1.67 1 65.81 111 LEU A O 1
ATOM 836 N N . PHE A 1 112 ? -14.797 16 -0.626 1 62.66 112 PHE A N 1
ATOM 837 C CA . PHE A 1 112 ? -15.695 15.688 0.479 1 62.66 112 PHE A CA 1
ATOM 838 C C . PHE A 1 112 ? -15.719 16.828 1.5 1 62.66 112 PHE A C 1
ATOM 840 O O . PHE A 1 112 ? -16.422 16.75 2.506 1 62.66 112 PHE A O 1
ATOM 847 N N . GLY A 1 113 ? -15.297 17.922 1.048 1 53.72 113 GLY A N 1
ATOM 848 C CA . GLY A 1 113 ? -15.406 19.125 1.848 1 53.72 113 GLY A CA 1
ATOM 849 C C . GLY A 1 113 ? -14.398 19.188 2.984 1 53.72 113 GLY A C 1
ATOM 850 O O . GLY A 1 113 ? -14.555 19.969 3.92 1 53.72 113 GLY A O 1
ATOM 851 N N . PHE A 1 114 ? -13.703 18.078 3.084 1 49.88 114 PHE A N 1
ATOM 852 C CA . PHE A 1 114 ? -12.742 18.156 4.18 1 49.88 114 PHE A CA 1
ATOM 853 C C . PHE A 1 114 ? -11.594 19.094 3.83 1 49.88 114 PHE A C 1
ATOM 855 O O . PHE A 1 114 ? -10.805 18.812 2.93 1 49.88 114 PHE A O 1
ATOM 862 N N . ARG A 1 115 ? -12.031 20.219 3.619 1 42.12 115 ARG A N 1
ATOM 863 C CA . ARG A 1 115 ? -11.195 21.359 3.244 1 42.12 115 ARG A CA 1
ATOM 864 C C . ARG A 1 115 ? -10 21.484 4.18 1 42.12 115 ARG A C 1
ATOM 866 O O . ARG A 1 115 ? -10.156 21.469 5.402 1 42.12 115 ARG A O 1
ATOM 873 N N . GLY A 1 116 ? -8.859 21.656 3.629 1 42.12 116 GLY A N 1
ATOM 874 C CA . GLY A 1 116 ? -7.508 22.047 3.992 1 42.12 116 GLY A CA 1
ATOM 875 C C . GLY A 1 116 ? -7.031 21.422 5.293 1 42.12 116 GLY A C 1
ATOM 876 O O . GLY A 1 116 ? -5.836 21.438 5.594 1 42.12 116 GLY A O 1
ATOM 877 N N . GLY A 1 117 ? -7.742 22.031 6.406 1 35.38 117 GLY A N 1
ATOM 878 C CA . GLY A 1 117 ? -7.09 22.109 7.703 1 35.38 117 GLY A CA 1
ATOM 879 C C . GLY A 1 117 ? -6.605 20.766 8.211 1 35.38 117 GLY A C 1
ATOM 880 O O . GLY A 1 117 ? -5.402 20.531 8.312 1 35.38 117 GLY A O 1
ATOM 881 N N . THR A 1 118 ? -7.57 20.141 9.07 1 38.09 118 THR A N 1
ATOM 882 C CA . THR A 1 118 ? -7.277 19.219 10.164 1 38.09 118 THR A CA 1
ATOM 883 C C . THR A 1 118 ? -6.84 17.859 9.633 1 38.09 118 THR A C 1
ATOM 885 O O . THR A 1 118 ? -7.562 17.234 8.859 1 38.09 118 THR A O 1
ATOM 888 N N . GLY A 1 119 ? -5.652 17.594 9.023 1 41 119 GLY A N 1
ATOM 889 C CA . GLY A 1 119 ? -4.914 16.344 8.984 1 41 119 GLY A CA 1
ATOM 890 C C . GLY A 1 119 ? -5.621 15.211 9.695 1 41 119 GLY A C 1
ATOM 891 O O . GLY A 1 119 ? -5.426 14.039 9.359 1 41 119 GLY A O 1
ATOM 892 N N . LEU A 1 120 ? -5.953 15.477 11.039 1 44.84 120 LEU A N 1
ATOM 893 C CA . LEU A 1 120 ? -6.355 14.508 12.055 1 44.84 120 LEU A CA 1
ATOM 894 C C . LEU A 1 120 ? -7.766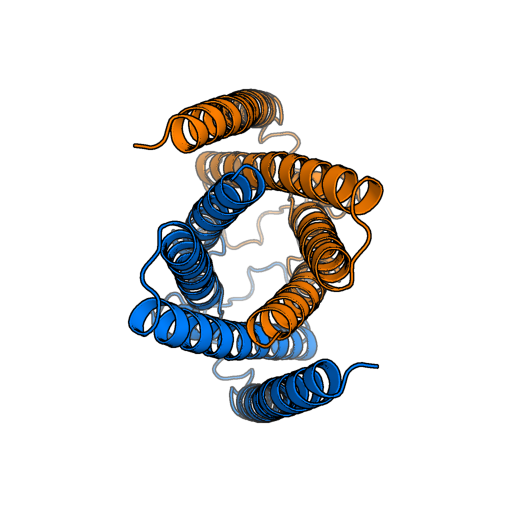 13.992 11.781 1 44.84 120 LEU A C 1
ATOM 896 O O . LEU A 1 120 ? -8.391 13.391 12.656 1 44.84 120 LEU A O 1
ATOM 900 N N . GLY A 1 121 ? -8.531 14.492 10.773 1 47.12 121 GLY A N 1
ATOM 901 C CA . GLY A 1 121 ? -9.898 14.016 10.688 1 47.12 121 GLY A CA 1
ATOM 902 C C . GLY A 1 121 ? -9.992 12.531 10.375 1 47.12 121 GLY A C 1
ATOM 903 O O . GLY A 1 121 ? -8.977 11.844 10.312 1 47.12 121 GLY A O 1
ATOM 904 N N . PRO A 1 122 ? -11.172 12 10.422 1 55.25 122 PRO A N 1
ATOM 905 C CA . PRO A 1 122 ? -11.414 10.578 10.164 1 55.25 122 PRO A CA 1
ATOM 906 C C . PRO A 1 122 ? -10.688 10.078 8.914 1 55.25 122 PRO A C 1
ATOM 908 O O . PRO A 1 122 ? -10.398 8.883 8.797 1 55.25 122 PRO A O 1
ATOM 911 N N . PHE A 1 123 ? -10.328 11.117 8.102 1 58.22 123 PHE A N 1
ATOM 912 C CA . PHE A 1 123 ? -9.711 10.695 6.852 1 58.22 123 PHE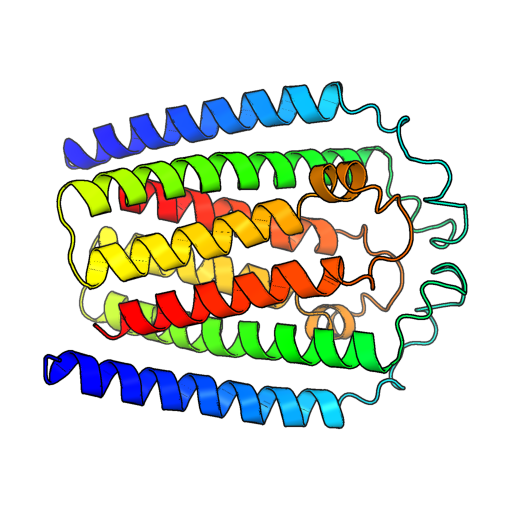 A CA 1
ATOM 913 C C . PHE A 1 123 ? -8.227 10.406 7.047 1 58.22 123 PHE A C 1
ATOM 915 O O . PHE A 1 123 ? -7.574 9.836 6.172 1 58.22 123 PHE A O 1
ATOM 922 N N . THR A 1 124 ? -7.762 10.859 8.25 1 61.41 124 THR A N 1
ATOM 923 C CA . THR A 1 124 ? -6.352 10.586 8.508 1 61.41 124 THR A CA 1
ATOM 924 C C . THR A 1 124 ? -6.141 9.125 8.883 1 61.41 124 THR A C 1
ATOM 926 O O . THR A 1 124 ? -5.082 8.555 8.617 1 61.41 124 THR A O 1
ATOM 929 N N . PHE A 1 125 ? -7.258 8.594 9.406 1 70.31 125 PHE A N 1
ATOM 930 C CA . PHE A 1 125 ? -7.082 7.223 9.875 1 70.31 125 PHE A CA 1
ATOM 931 C C . PHE A 1 125 ? -7.711 6.234 8.898 1 70.31 125 PHE A C 1
ATOM 933 O O . PHE A 1 125 ? -7.316 5.066 8.852 1 70.31 125 PHE A O 1
ATOM 940 N N . LEU A 1 126 ? -8.539 6.789 8.039 1 75.75 126 LEU A N 1
ATOM 941 C CA . LEU A 1 126 ? -9.273 5.902 7.148 1 75.75 126 LEU A CA 1
ATOM 942 C C . LEU A 1 126 ? -8.336 5.199 6.176 1 75.75 126 LEU A C 1
ATOM 944 O O . LEU A 1 126 ? -8.414 3.98 6.008 1 75.75 126 LEU A O 1
ATOM 948 N N . PRO A 1 127 ? -7.418 5.984 5.652 1 80.56 127 PRO A N 1
ATOM 949 C CA . PRO A 1 127 ? -6.5 5.324 4.719 1 80.56 127 PRO A CA 1
ATOM 950 C C . PRO A 1 127 ? -5.648 4.25 5.391 1 80.56 127 PRO A C 1
ATOM 952 O O . PRO A 1 127 ? -5.418 3.188 4.805 1 80.56 127 PRO A O 1
ATOM 955 N N . ASP A 1 128 ? -5.379 4.484 6.59 1 81.62 128 ASP A N 1
ATOM 956 C CA . ASP A 1 128 ? -4.523 3.545 7.309 1 81.62 128 ASP A CA 1
ATOM 957 C C . ASP A 1 128 ? -5.262 2.24 7.602 1 81.62 128 ASP A C 1
ATOM 959 O O . ASP A 1 128 ? -4.66 1.165 7.602 1 81.62 128 ASP A O 1
ATOM 963 N N . LEU A 1 129 ? -6.555 2.396 7.816 1 85.06 129 LEU A N 1
ATOM 964 C CA . LEU A 1 129 ? -7.363 1.207 8.062 1 85.06 129 LEU A CA 1
ATOM 965 C C . LEU A 1 129 ? -7.422 0.325 6.82 1 85.06 129 LEU A C 1
ATOM 967 O O . LEU A 1 129 ? -7.277 -0.896 6.91 1 85.06 129 LEU A O 1
ATOM 971 N N . PHE A 1 130 ? -7.605 0.911 5.766 1 90.06 130 PHE A N 1
ATOM 972 C CA . PHE A 1 130 ? -7.648 0.163 4.516 1 90.06 130 PHE A CA 1
ATOM 973 C C . PHE A 1 130 ? -6.289 -0.444 4.199 1 90.06 130 PHE A C 1
ATOM 975 O O . PHE A 1 130 ? -6.203 -1.567 3.697 1 90.06 130 PHE A O 1
ATOM 982 N N . ALA A 1 131 ? -5.281 0.317 4.516 1 88.69 131 ALA A N 1
ATOM 983 C CA . ALA A 1 131 ? -3.926 -0.191 4.309 1 88.69 131 ALA A CA 1
ATOM 984 C C . ALA A 1 131 ? -3.664 -1.422 5.172 1 88.69 131 ALA A C 1
ATOM 986 O O . ALA A 1 131 ? -3.023 -2.377 4.727 1 88.69 131 ALA A O 1
ATOM 987 N N . SER A 1 132 ? -4.184 -1.346 6.371 1 90.94 132 SER A N 1
ATOM 988 C CA . SER A 1 132 ? -4.008 -2.477 7.277 1 90.94 132 SER A CA 1
ATOM 989 C C . SER A 1 132 ? -4.688 -3.73 6.734 1 90.94 132 SER A C 1
ATOM 991 O O . SER A 1 132 ? -4.094 -4.809 6.73 1 90.94 132 SER A O 1
ATOM 993 N N . VAL A 1 133 ? -5.871 -3.564 6.246 1 91.88 133 VAL A N 1
ATOM 994 C CA . VAL A 1 133 ? -6.609 -4.684 5.668 1 91.88 133 VAL A CA 1
ATOM 995 C C . VAL A 1 133 ? -5.852 -5.242 4.469 1 91.88 133 VAL A C 1
ATOM 997 O O . VAL A 1 133 ? -5.676 -6.453 4.344 1 91.88 133 VAL A O 1
ATOM 1000 N N . ALA A 1 134 ? -5.402 -4.395 3.639 1 92.81 134 ALA A N 1
ATOM 1001 C CA . ALA A 1 134 ? -4.695 -4.801 2.428 1 92.81 134 ALA A CA 1
ATOM 1002 C C . ALA A 1 134 ? -3.447 -5.613 2.771 1 92.81 134 ALA A C 1
ATOM 1004 O O . ALA A 1 134 ? -3.207 -6.672 2.184 1 92.81 134 ALA A O 1
ATOM 1005 N N . VAL A 1 135 ? -2.738 -5.117 3.764 1 92.5 135 VAL A N 1
ATOM 1006 C CA . VAL A 1 135 ? -1.471 -5.762 4.086 1 92.5 135 VAL A CA 1
ATOM 1007 C C . VAL A 1 135 ? -1.732 -7.125 4.73 1 92.5 135 VAL A C 1
ATOM 1009 O O . VAL A 1 135 ? -1.013 -8.086 4.469 1 92.5 135 VAL A O 1
ATOM 1012 N N . VAL A 1 136 ? -2.787 -7.258 5.496 1 92.62 136 VAL A N 1
ATOM 1013 C CA . VAL A 1 136 ? -3.141 -8.523 6.133 1 92.62 136 VAL A CA 1
ATOM 1014 C C . VAL A 1 136 ? -3.578 -9.531 5.074 1 92.62 136 VAL A C 1
ATOM 1016 O O . VAL A 1 136 ? -3.195 -10.703 5.125 1 92.62 136 VAL A O 1
ATOM 1019 N N . VAL A 1 137 ? -4.328 -9.133 4.129 1 91.88 137 VAL A N 1
ATOM 1020 C CA . VAL A 1 137 ? -4.773 -10.008 3.045 1 91.88 137 VAL A CA 1
ATOM 1021 C C . VAL A 1 137 ? -3.57 -10.477 2.232 1 91.88 137 VAL A C 1
ATOM 1023 O O . VAL A 1 137 ? -3.484 -11.648 1.865 1 91.88 137 VAL A O 1
ATOM 1026 N N . LEU A 1 138 ? -2.652 -9.562 2.023 1 89.5 138 LEU A N 1
ATOM 1027 C CA . LEU A 1 138 ? -1.446 -9.914 1.287 1 89.5 138 LEU A CA 1
ATOM 1028 C C . LEU A 1 138 ? -0.608 -10.922 2.072 1 89.5 138 LEU A C 1
ATOM 1030 O O . LEU A 1 138 ? -0.032 -11.844 1.492 1 89.5 138 LEU A O 1
ATOM 1034 N N . LEU A 1 139 ? -0.559 -10.672 3.301 1 90.88 139 LEU A N 1
ATOM 1035 C CA . LEU A 1 139 ? 0.161 -11.602 4.164 1 90.88 139 LEU A CA 1
ATOM 1036 C C . LEU A 1 139 ? -0.477 -12.992 4.121 1 90.88 139 LEU A C 1
ATOM 1038 O O . LEU A 1 139 ? 0.226 -14 4.043 1 90.88 139 LEU A O 1
ATOM 1042 N N . TYR A 1 140 ? -1.751 -13.016 4.16 1 90.44 140 TYR A N 1
ATOM 1043 C CA . TYR A 1 140 ? -2.479 -14.281 4.066 1 90.44 140 TYR A CA 1
ATOM 1044 C C . TYR A 1 140 ? -2.168 -14.992 2.756 1 90.44 140 TYR A C 1
ATOM 1046 O O . TYR A 1 140 ? -1.943 -16.203 2.74 1 90.44 140 TYR A O 1
ATOM 1054 N N . GLN A 1 141 ? -2.107 -14.242 1.751 1 85.56 141 GLN A N 1
ATOM 1055 C CA . GLN A 1 141 ? -1.809 -14.789 0.434 1 85.56 141 GLN A CA 1
ATOM 1056 C C . GLN A 1 141 ? -0.381 -15.328 0.373 1 85.56 141 GLN A C 1
ATOM 1058 O O . GLN A 1 141 ? -0.11 -16.312 -0.315 1 85.56 141 GLN A O 1
ATOM 1063 N N . SER A 1 142 ? 0.535 -14.727 1.065 1 85.94 142 SER A N 1
ATOM 1064 C CA . SER A 1 142 ? 1.931 -15.148 1.037 1 85.94 142 SER A CA 1
ATOM 1065 C C . SER A 1 142 ? 2.113 -16.5 1.727 1 85.94 142 SER A C 1
ATOM 1067 O O . SER A 1 142 ? 3.088 -17.203 1.469 1 85.94 142 SER A O 1
ATOM 1069 N N . TYR A 1 143 ? 1.129 -16.828 2.576 1 86.19 143 TYR A N 1
ATOM 1070 C CA . TYR A 1 143 ? 1.236 -18.094 3.293 1 86.19 143 TYR A CA 1
ATOM 1071 C C . TYR A 1 143 ? 0.442 -19.188 2.588 1 86.19 143 TYR A C 1
ATOM 1073 O O . TYR A 1 143 ? 0.493 -20.359 2.986 1 86.19 143 TYR A O 1
ATOM 1081 N N . GLN A 1 144 ? -0.344 -18.891 1.533 1 78.31 144 GLN A N 1
ATOM 1082 C CA . GLN A 1 144 ? -1.064 -19.906 0.77 1 78.31 144 GLN A CA 1
ATOM 1083 C C . GLN A 1 144 ? -0.161 -20.547 -0.276 1 78.31 144 GLN A C 1
ATOM 1085 O O . GLN A 1 144 ? -0.201 -21.766 -0.472 1 78.31 144 GLN A O 1
ATOM 1090 N N . MET B 1 1 ? -12.695 -26 4.086 1 52.19 1 MET B N 1
ATOM 1091 C CA . MET B 1 1 ? -11.508 -25.156 4.066 1 52.19 1 MET B CA 1
ATOM 1092 C C . MET B 1 1 ? -10.234 -25.984 4.051 1 52.19 1 MET B C 1
ATOM 1094 O O . MET B 1 1 ? -10.07 -26.891 4.879 1 52.19 1 MET B O 1
ATOM 1098 N N . SER B 1 2 ? -9.461 -26 2.951 1 69.38 2 SER B N 1
ATOM 1099 C CA . SER B 1 2 ? -8.336 -26.906 2.797 1 69.38 2 SER B CA 1
ATOM 1100 C C . SER B 1 2 ? -7.332 -26.75 3.932 1 69.38 2 SER B C 1
ATOM 1102 O O . SER B 1 2 ? -7.258 -25.688 4.551 1 69.38 2 SER B O 1
ATOM 1104 N N . GLU B 1 3 ? -6.973 -27.844 4.531 1 75.12 3 GLU B N 1
ATOM 1105 C CA . GLU B 1 3 ? -5.973 -27.922 5.594 1 75.12 3 GLU B CA 1
ATOM 1106 C C . GLU B 1 3 ? -4.91 -26.828 5.426 1 75.12 3 GLU B C 1
ATOM 1108 O O . GLU B 1 3 ? -4.496 -26.203 6.402 1 75.12 3 GLU B O 1
ATOM 1113 N N . ARG B 1 4 ? -4.523 -26.5 4.301 1 77.44 4 ARG B N 1
ATOM 1114 C CA . ARG B 1 4 ? -3.508 -25.5 3.996 1 77.44 4 ARG B CA 1
ATOM 1115 C C . ARG B 1 4 ? -4.012 -24.094 4.32 1 77.44 4 ARG B C 1
ATOM 1117 O O . ARG B 1 4 ? -3.256 -23.25 4.816 1 77.44 4 ARG B O 1
ATOM 1124 N N . SER B 1 5 ? -5.293 -23.938 4.184 1 81.19 5 SER B N 1
ATOM 1125 C CA . SER B 1 5 ? -5.891 -22.641 4.465 1 81.19 5 SER B CA 1
ATOM 1126 C C . SER B 1 5 ? -5.934 -22.359 5.965 1 81.19 5 SER B C 1
ATOM 1128 O O . SER B 1 5 ? -5.758 -21.219 6.398 1 81.19 5 SER B O 1
ATOM 1130 N N . THR B 1 6 ? -6.016 -23.422 6.672 1 84.88 6 THR B N 1
ATOM 1131 C CA . THR B 1 6 ? -6.094 -23.266 8.117 1 84.88 6 THR B CA 1
ATOM 1132 C C . THR B 1 6 ? -4.723 -22.922 8.695 1 84.88 6 THR B C 1
ATOM 1134 O O . THR B 1 6 ? -4.617 -22.109 9.617 1 84.88 6 THR B O 1
ATOM 1137 N N . VAL B 1 7 ? -3.783 -23.609 8.141 1 85.88 7 VAL B N 1
ATOM 1138 C CA . VAL B 1 7 ? -2.424 -23.375 8.609 1 85.88 7 VAL B CA 1
ATOM 1139 C C . VAL B 1 7 ? -2.014 -21.938 8.273 1 85.88 7 VAL B C 1
ATOM 1141 O O . VAL B 1 7 ? -1.44 -21.234 9.109 1 85.88 7 VAL B O 1
ATOM 1144 N N . ALA B 1 8 ? -2.361 -21.5 7.102 1 87.56 8 ALA B N 1
ATOM 1145 C CA . ALA B 1 8 ? -2.059 -20.125 6.676 1 87.56 8 ALA B CA 1
ATOM 1146 C C . ALA B 1 8 ? -2.779 -19.109 7.551 1 87.56 8 ALA B C 1
ATOM 1148 O O . ALA B 1 8 ? -2.189 -18.109 7.965 1 87.56 8 ALA B O 1
ATOM 1149 N N . ALA B 1 9 ? -3.971 -19.422 7.895 1 88.94 9 ALA B N 1
ATOM 1150 C CA . ALA B 1 9 ? -4.77 -18.516 8.727 1 88.94 9 ALA B CA 1
ATOM 1151 C C . ALA B 1 9 ? -4.184 -18.406 10.133 1 88.94 9 ALA B C 1
ATOM 1153 O O . ALA B 1 9 ? -4.188 -17.328 10.727 1 88.94 9 ALA B O 1
ATOM 1154 N N . ARG B 1 10 ? -3.717 -19.5 10.617 1 90.81 10 ARG B N 1
ATOM 1155 C CA . ARG B 1 10 ? -3.127 -19.516 11.953 1 90.81 10 ARG B CA 1
ATOM 1156 C C . ARG B 1 10 ? -1.837 -18.703 11.984 1 90.81 10 ARG B C 1
ATOM 1158 O O . ARG B 1 10 ? -1.587 -17.969 12.945 1 90.81 10 ARG B O 1
ATOM 1165 N N . ARG B 1 11 ? -1.084 -18.844 10.977 1 90.88 11 ARG B N 1
ATOM 1166 C CA . ARG B 1 11 ? 0.165 -18.094 10.891 1 90.88 11 ARG B CA 1
ATOM 1167 C C . ARG B 1 11 ? -0.102 -16.594 10.781 1 90.88 11 ARG B C 1
ATOM 1169 O O . ARG B 1 11 ? 0.567 -15.789 11.43 1 90.88 11 ARG B O 1
ATOM 1176 N N . VAL B 1 12 ? -1.07 -16.281 9.969 1 92.06 12 VAL B N 1
ATOM 1177 C CA . VAL B 1 12 ? -1.455 -14.883 9.82 1 92.06 12 VAL B CA 1
ATOM 1178 C C . VAL B 1 12 ? -1.961 -14.344 11.148 1 92.06 12 VAL B C 1
ATOM 1180 O O . VAL B 1 12 ? -1.584 -13.242 11.562 1 92.06 12 VAL B O 1
ATOM 1183 N N . ALA B 1 13 ? -2.73 -15.156 11.844 1 92.5 13 ALA B N 1
ATOM 1184 C CA . ALA B 1 13 ? -3.287 -14.75 13.133 1 92.5 13 ALA B CA 1
ATOM 1185 C C . ALA B 1 13 ? -2.182 -14.5 14.156 1 92.5 13 ALA B C 1
ATOM 1187 O O . ALA B 1 13 ? -2.264 -13.555 14.945 1 92.5 13 ALA B O 1
ATOM 1188 N N . LEU B 1 14 ? -1.201 -15.273 14.086 1 92.62 14 LEU B N 1
ATOM 1189 C CA . LEU B 1 14 ? -0.078 -15.125 15 1 92.62 14 LEU B CA 1
ATOM 1190 C C . LEU B 1 14 ? 0.7 -13.844 14.703 1 92.62 14 LEU B C 1
ATOM 1192 O O . LEU B 1 14 ? 1.035 -13.094 15.625 1 92.62 14 LEU B O 1
ATOM 1196 N N . VAL B 1 15 ? 0.949 -13.648 13.461 1 92.88 15 VAL B N 1
ATOM 1197 C CA . VAL B 1 15 ? 1.71 -12.469 13.062 1 92.88 15 VAL B CA 1
ATOM 1198 C C . VAL B 1 15 ? 0.9 -11.203 13.352 1 92.88 15 VAL B C 1
ATOM 1200 O O . VAL B 1 15 ? 1.415 -10.25 13.938 1 92.88 15 VAL B O 1
ATOM 1203 N N . VAL B 1 16 ? -0.407 -11.234 12.992 1 93.69 16 VAL B N 1
ATOM 1204 C CA . VAL B 1 16 ? -1.289 -10.094 13.203 1 93.69 16 VAL B CA 1
ATOM 1205 C C . VAL B 1 16 ? -1.486 -9.859 14.695 1 93.69 16 VAL B C 1
ATOM 1207 O O . VAL B 1 16 ? -1.431 -8.727 15.172 1 93.69 16 VAL B O 1
ATOM 1210 N N . GLY B 1 17 ? -1.709 -10.961 15.398 1 94 17 GLY B N 1
ATOM 1211 C CA . GLY B 1 17 ? -1.84 -10.852 16.844 1 94 17 GLY B CA 1
ATOM 1212 C C . GLY B 1 17 ? -0.608 -10.273 17.516 1 94 17 GLY B C 1
ATOM 1213 O O . GLY B 1 17 ? -0.718 -9.406 18.391 1 94 17 GLY B O 1
ATOM 1214 N N . GLY B 1 18 ? 0.528 -10.742 17.078 1 93.5 18 GLY B N 1
ATOM 1215 C CA . GLY B 1 18 ? 1.775 -10.211 17.609 1 93.5 18 GLY B CA 1
ATOM 1216 C C . GLY B 1 18 ? 1.981 -8.742 17.281 1 93.5 18 GLY B C 1
ATOM 1217 O O . GLY B 1 18 ? 2.457 -7.969 18.109 1 93.5 18 GLY B O 1
ATOM 1218 N N . ALA B 1 19 ? 1.632 -8.383 16.078 1 94.19 19 ALA B N 1
ATOM 1219 C CA . ALA B 1 19 ? 1.762 -6.992 15.648 1 94.19 19 ALA B CA 1
ATOM 1220 C C . ALA B 1 19 ? 0.814 -6.086 16.422 1 94.19 19 ALA B C 1
ATOM 1222 O O . ALA B 1 19 ? 1.175 -4.961 16.781 1 94.19 19 ALA B O 1
ATOM 1223 N N . LEU B 1 20 ? -0.419 -6.594 16.688 1 93.75 20 LEU B N 1
ATOM 1224 C CA . LEU B 1 20 ? -1.386 -5.824 17.469 1 93.75 20 LEU B CA 1
ATOM 1225 C C . LEU B 1 20 ? -0.871 -5.566 18.875 1 93.75 20 LEU B C 1
ATOM 1227 O O . LEU B 1 20 ? -0.958 -4.445 19.375 1 93.75 20 LEU B O 1
ATOM 1231 N N . LEU B 1 21 ? -0.271 -6.566 19.484 1 92.75 21 LEU B N 1
ATOM 1232 C CA . LEU B 1 21 ? 0.256 -6.445 20.828 1 92.75 21 LEU B CA 1
ATOM 1233 C C . LEU B 1 21 ? 1.44 -5.484 20.875 1 92.75 21 LEU B C 1
ATOM 1235 O O . LEU B 1 21 ? 1.515 -4.621 21.75 1 92.75 21 LEU B O 1
ATOM 1239 N N . ALA B 1 22 ? 2.307 -5.645 19.922 1 91.06 22 ALA B N 1
ATOM 1240 C CA . ALA B 1 22 ? 3.482 -4.781 19.859 1 91.06 22 ALA B CA 1
ATOM 1241 C C . ALA B 1 22 ? 3.082 -3.326 19.625 1 91.06 22 ALA B C 1
ATOM 1243 O O . ALA B 1 22 ? 3.654 -2.412 20.219 1 91.06 22 ALA B O 1
ATOM 1244 N N . SER B 1 23 ? 2.082 -3.123 18.719 1 91.12 23 SER B N 1
ATOM 1245 C CA . SER B 1 23 ? 1.597 -1.776 18.438 1 91.12 23 SER B CA 1
ATOM 1246 C C . SER B 1 23 ? 0.956 -1.149 19.672 1 91.12 23 SER B C 1
ATOM 1248 O O . SER B 1 23 ? 1.109 0.049 19.922 1 91.12 23 SER B O 1
ATOM 1250 N N . ALA B 1 24 ? 0.249 -1.957 20.484 1 90 24 ALA B N 1
ATOM 1251 C CA . ALA B 1 24 ? -0.368 -1.477 21.719 1 90 24 ALA B CA 1
ATOM 1252 C C . ALA B 1 24 ? 0.691 -1.041 22.719 1 90 24 ALA B C 1
ATOM 1254 O O . ALA B 1 24 ? 0.549 -0.002 23.375 1 90 24 ALA B O 1
ATOM 1255 N N . ILE B 1 25 ? 1.727 -1.778 22.781 1 87.12 25 ILE B N 1
ATOM 1256 C CA . ILE B 1 25 ? 2.809 -1.483 23.703 1 87.12 25 ILE B CA 1
ATOM 1257 C C . ILE B 1 25 ? 3.494 -0.178 23.312 1 87.12 25 ILE B C 1
ATOM 1259 O O . ILE B 1 25 ? 3.719 0.695 24.156 1 87.12 25 ILE B O 1
ATOM 1263 N N . VAL B 1 26 ? 3.773 -0.043 22.031 1 81.44 26 VAL B N 1
ATOM 1264 C CA . VAL B 1 26 ? 4.465 1.141 21.516 1 81.44 26 VAL B CA 1
ATOM 1265 C C . VAL B 1 26 ? 3.584 2.373 21.719 1 81.44 26 VAL B C 1
ATOM 1267 O O . VAL B 1 26 ? 4.078 3.441 22.094 1 81.44 26 VAL B O 1
ATOM 1270 N N . SER B 1 27 ? 2.26 2.201 21.422 1 79 27 SER B N 1
ATOM 1271 C CA . SER B 1 27 ? 1.332 3.32 21.547 1 79 27 SER B CA 1
ATOM 1272 C C . SER B 1 27 ? 1.217 3.781 22.984 1 79 27 SER B C 1
ATOM 1274 O O . SER B 1 27 ? 1.021 4.969 23.25 1 79 27 SER B O 1
ATOM 1276 N N . ILE B 1 28 ? 1.321 2.879 23.938 1 77.56 28 ILE B N 1
ATOM 1277 C CA . ILE B 1 28 ? 1.188 3.201 25.359 1 77.56 28 ILE B CA 1
ATOM 1278 C C . ILE B 1 28 ? 2.484 3.83 25.875 1 77.56 28 ILE B C 1
ATOM 1280 O O . ILE B 1 28 ? 2.453 4.75 26.688 1 77.56 28 ILE B O 1
ATOM 1284 N N . PHE B 1 29 ? 3.576 3.367 25.328 1 72.25 29 PHE B N 1
ATOM 1285 C CA . PHE B 1 29 ? 4.863 3.83 25.844 1 72.25 29 PHE B CA 1
ATOM 1286 C C . PHE B 1 29 ? 5.285 5.117 25.141 1 72.25 29 PHE B C 1
ATOM 1288 O O . PHE B 1 29 ? 6.066 5.898 25.688 1 72.25 29 PHE B O 1
ATOM 1295 N N . VAL B 1 30 ? 5.035 5.195 23.797 1 59.5 30 VAL B N 1
ATOM 1296 C CA . VAL B 1 30 ? 5.414 6.418 23.109 1 59.5 30 VAL B CA 1
ATOM 1297 C C . VAL B 1 30 ? 4.547 7.578 23.594 1 59.5 30 VAL B C 1
ATOM 1299 O O . VAL B 1 30 ? 3.326 7.562 23.438 1 59.5 30 VAL B O 1
ATOM 1302 N N . ASP B 1 31 ? 4.848 8.023 24.75 1 52.31 31 ASP B N 1
ATOM 1303 C CA . ASP B 1 31 ? 4.234 9.117 25.5 1 52.31 31 ASP B CA 1
ATOM 1304 C C . ASP B 1 31 ? 3.842 10.266 24.578 1 52.31 31 ASP B C 1
ATOM 1306 O O . ASP B 1 31 ? 4.648 10.719 23.75 1 52.31 31 ASP B O 1
ATOM 1310 N N . PRO B 1 32 ? 2.582 10.391 24.25 1 48.41 32 PRO B N 1
ATOM 1311 C CA . PRO B 1 32 ? 2.137 11.609 23.578 1 48.41 32 PRO B CA 1
ATOM 1312 C C . PRO B 1 32 ? 3.023 12.812 23.875 1 48.41 32 PRO B C 1
ATOM 1314 O O . PRO B 1 32 ? 3.023 13.789 23.125 1 48.41 32 PRO B O 1
ATOM 1317 N N . HIS B 1 33 ? 3.648 12.727 25.047 1 42.56 33 HIS B N 1
ATOM 1318 C CA . HIS B 1 33 ? 4.422 13.859 25.547 1 42.56 33 HIS B CA 1
ATOM 1319 C C . HIS B 1 33 ? 5.738 14 24.797 1 42.56 33 HIS B C 1
ATOM 1321 O O . HIS B 1 33 ? 6.449 14.992 24.953 1 42.56 33 HIS B O 1
ATOM 1327 N N . MET B 1 34 ? 6.41 13.016 24.594 1 40.75 34 MET B N 1
ATOM 1328 C CA . MET B 1 34 ? 7.613 13.25 23.797 1 40.75 34 MET B CA 1
ATOM 1329 C C . MET B 1 34 ? 7.266 13.922 22.469 1 40.75 34 MET B C 1
ATOM 1331 O O . MET B 1 34 ? 8.055 13.875 21.516 1 40.75 34 MET B O 1
ATOM 1335 N N . ARG B 1 35 ? 6.098 14.414 22.359 1 43.38 35 ARG B N 1
ATOM 1336 C CA . ARG B 1 35 ? 5.438 15.367 21.469 1 43.38 35 ARG B CA 1
ATOM 1337 C C . ARG B 1 35 ? 6.324 16.578 21.219 1 43.38 35 ARG B C 1
ATOM 1339 O O . ARG B 1 35 ? 6.598 17.359 22.125 1 43.38 35 ARG B O 1
ATOM 1346 N N . GLY B 1 36 ? 7.527 16.25 20.594 1 35.53 36 GLY B N 1
ATOM 1347 C CA . GLY B 1 36 ? 8.359 17.438 20.453 1 35.53 36 GLY B CA 1
ATOM 1348 C C . GLY B 1 36 ? 7.582 18.734 20.547 1 35.53 36 GLY B C 1
ATOM 1349 O O . GLY B 1 36 ? 6.371 18.75 20.328 1 35.53 36 GLY B O 1
ATO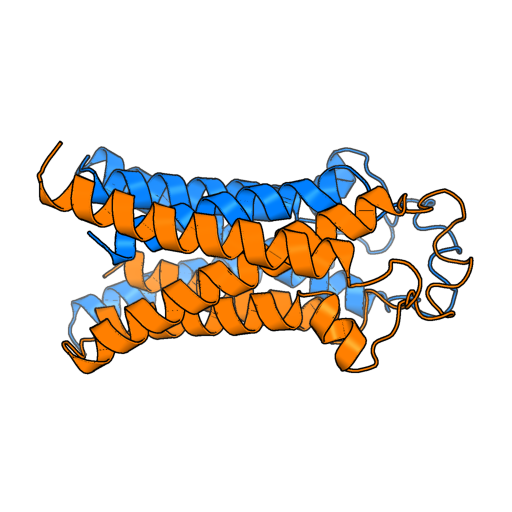M 1350 N N . PRO B 1 37 ? 8.164 19.719 21.281 1 33.72 37 PRO B N 1
ATOM 1351 C CA . PRO B 1 37 ? 7.629 21.094 21.344 1 33.72 37 PRO B CA 1
ATOM 1352 C C . PRO B 1 37 ? 6.98 21.531 20.031 1 33.72 37 PRO B C 1
ATOM 1354 O O . PRO B 1 37 ? 6.191 22.469 20.016 1 33.72 37 PRO B O 1
ATOM 1357 N N . GLY B 1 38 ? 7.691 21.344 18.953 1 32.34 38 GLY B N 1
ATOM 1358 C CA . GLY B 1 38 ? 7.453 21.984 17.672 1 32.34 38 GLY B CA 1
ATOM 1359 C C . GLY B 1 38 ? 6.148 21.562 17.016 1 32.34 38 GLY B C 1
ATOM 1360 O O . GLY B 1 38 ? 5.918 21.828 15.844 1 32.34 38 GLY B O 1
ATOM 1361 N N . MET B 1 39 ? 5.609 20.438 17.328 1 36.88 39 MET B N 1
ATOM 1362 C CA . MET B 1 39 ? 4.199 20.484 16.953 1 36.88 39 MET B CA 1
ATOM 1363 C C . MET B 1 39 ? 3.527 21.719 17.531 1 36.88 39 MET B C 1
ATOM 1365 O O . MET B 1 39 ? 3.072 21.703 18.688 1 36.88 39 MET B O 1
ATOM 1369 N N . GLY B 1 40 ? 4.312 22.812 17.641 1 31.3 40 GLY B N 1
ATOM 1370 C CA . GLY B 1 40 ? 3.811 24.109 18.047 1 31.3 40 GLY B CA 1
ATOM 1371 C C . GLY B 1 40 ? 2.318 24.266 17.828 1 31.3 40 GLY B C 1
ATOM 1372 O O . GLY B 1 40 ? 1.707 23.5 17.094 1 31.3 40 GLY B O 1
ATOM 1373 N N . PRO B 1 4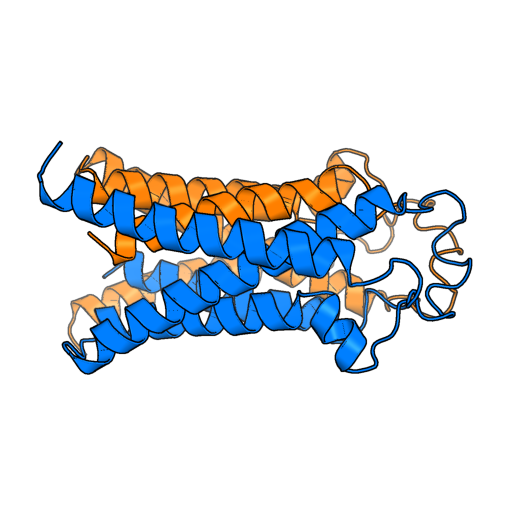1 ? 1.826 25.359 18.438 1 32.19 41 PRO B N 1
ATOM 1374 C CA . PRO B 1 41 ? 0.447 25.844 18.391 1 32.19 41 PRO B CA 1
ATOM 1375 C C . PRO B 1 41 ? -0.14 25.812 16.969 1 32.19 41 PRO B C 1
ATOM 1377 O O . PRO B 1 41 ? -1.325 26.094 16.797 1 32.19 41 PRO B O 1
ATOM 1380 N N . GLY B 1 42 ? 0.699 26.125 15.977 1 31.67 42 GLY B N 1
ATOM 1381 C CA . GLY B 1 42 ? 0.228 26.578 14.68 1 31.67 42 GLY B CA 1
ATOM 1382 C C . GLY B 1 42 ? -0.513 25.5 13.906 1 31.67 42 GLY B C 1
ATOM 1383 O O . GLY B 1 42 ? -0.758 25.641 12.711 1 31.67 42 GLY B O 1
ATOM 1384 N N . MET B 1 43 ? -0.135 24.25 14.039 1 36.38 43 MET B N 1
ATOM 1385 C CA . MET B 1 43 ? -1.264 23.484 13.5 1 36.38 43 MET B CA 1
ATOM 1386 C C . MET B 1 43 ? -2.58 23.984 14.086 1 36.38 43 MET B C 1
ATOM 1388 O O . MET B 1 43 ? -2.656 24.312 15.281 1 36.38 43 MET B O 1
ATOM 1392 N N . ALA B 1 44 ? -3.303 24.812 13.352 1 35.69 44 ALA B N 1
ATOM 1393 C CA . ALA B 1 44 ? -4.473 25.484 13.906 1 35.69 44 ALA B CA 1
ATOM 1394 C C . ALA B 1 44 ? -4.969 24.781 15.164 1 35.69 44 ALA B C 1
ATOM 1396 O O . ALA B 1 44 ? -4.758 23.578 15.32 1 35.69 44 ALA B O 1
ATOM 1397 N N . PRO B 1 45 ? -5.152 25.516 16.359 1 37.22 45 PRO B N 1
ATOM 1398 C CA . PRO B 1 45 ? -5.863 25.125 17.578 1 37.22 45 PRO B CA 1
ATOM 1399 C C . PRO B 1 45 ? -6.719 23.875 17.391 1 37.22 45 PRO B C 1
ATOM 1401 O O . PRO B 1 45 ? -6.805 23.031 18.297 1 37.22 45 PRO B O 1
ATOM 1404 N N . GLY B 1 46 ? -7.621 23.891 16.5 1 37.72 46 GLY B N 1
ATOM 1405 C CA . GLY B 1 46 ? -8.727 22.969 16.297 1 37.72 46 GLY B CA 1
ATOM 1406 C C . GLY B 1 46 ? -8.273 21.578 15.938 1 37.72 46 GLY B C 1
ATOM 1407 O O . GLY B 1 46 ? -9.094 20.656 15.867 1 37.72 46 GLY B O 1
ATOM 1408 N N . MET B 1 47 ? -7.32 21.531 15.031 1 40.34 47 MET B N 1
ATOM 1409 C CA . MET B 1 47 ? -6.926 20.156 14.75 1 40.34 47 MET B CA 1
ATOM 1410 C C . MET B 1 47 ? -6.152 19.562 15.922 1 40.34 47 MET B C 1
ATOM 1412 O O . MET B 1 47 ? -4.9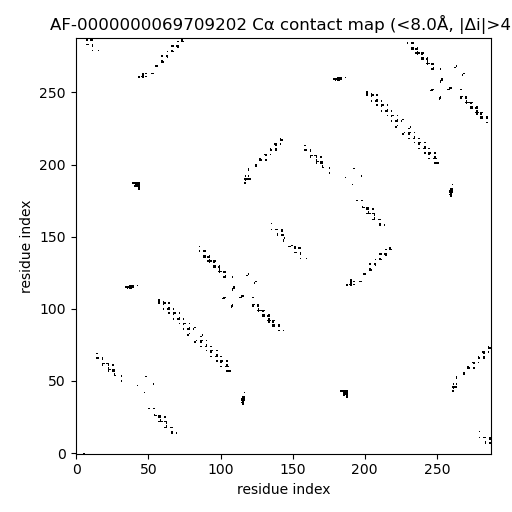22 19.484 15.891 1 40.34 47 MET B O 1
ATOM 1416 N N . ALA B 1 48 ? -5.941 20.25 17.047 1 43.03 48 ALA B N 1
ATOM 1417 C CA . ALA B 1 48 ? -5.699 19.641 18.359 1 43.03 48 ALA B CA 1
ATOM 1418 C C . ALA B 1 48 ? -5.895 18.125 18.312 1 43.03 48 ALA B C 1
ATOM 1420 O O . ALA B 1 48 ? -7.023 17.641 18.406 1 43.03 48 ALA B O 1
ATOM 1421 N N . GLU B 1 49 ? -5.387 17.484 17.234 1 49.44 49 GLU B N 1
ATOM 1422 C CA . GLU B 1 49 ? -5.445 16.031 17.109 1 49.44 49 GLU B CA 1
ATOM 1423 C C . GLU B 1 49 ? -5.348 15.344 18.453 1 49.44 49 GLU B C 1
ATOM 1425 O O . GLU B 1 49 ? -4.371 15.531 19.188 1 49.44 49 GLU B O 1
ATOM 1430 N N . SER B 1 50 ? -6.547 15.336 19.125 1 56.84 50 SER B N 1
ATOM 1431 C CA . SER B 1 50 ? -6.691 14.617 20.391 1 56.84 50 SER B CA 1
ATOM 1432 C C . SER B 1 50 ? -5.621 13.547 20.531 1 56.84 50 SER B C 1
ATOM 1434 O O . SER B 1 50 ? -5.105 13.031 19.547 1 56.84 50 SER B O 1
ATOM 1436 N N . THR B 1 51 ? -4.793 13.727 21.609 1 67.44 51 THR B N 1
ATOM 1437 C CA . THR B 1 51 ? -3.85 12.695 22.047 1 67.44 51 THR B CA 1
ATOM 1438 C C . THR B 1 51 ? -4.305 11.312 21.594 1 67.44 51 THR B C 1
ATOM 1440 O O . THR B 1 51 ? -3.486 10.484 21.188 1 67.44 51 THR B O 1
ATOM 1443 N N . VAL B 1 52 ? -5.633 11.312 21.453 1 70.62 52 VAL B N 1
ATOM 1444 C CA . VAL B 1 52 ? -6.18 10.008 21.094 1 70.62 52 VAL B CA 1
ATOM 1445 C C . VAL B 1 52 ? -5.945 9.734 19.609 1 70.62 52 VAL B C 1
ATOM 1447 O O . VAL B 1 52 ? -5.641 8.602 19.219 1 70.62 52 VAL B O 1
ATOM 1450 N N . PHE B 1 53 ? -5.938 10.82 18.938 1 69.81 53 PHE B N 1
ATOM 1451 C CA . PHE B 1 53 ? -5.793 10.648 17.484 1 69.81 53 PHE B CA 1
ATOM 1452 C C . PHE B 1 53 ? -4.363 10.258 17.141 1 69.81 53 PHE B C 1
ATOM 1454 O O . PHE B 1 53 ? -4.145 9.383 16.297 1 69.81 53 PHE B O 1
ATOM 1461 N N . VAL B 1 54 ? -3.492 10.891 17.734 1 70.81 54 VAL B N 1
ATOM 1462 C CA . VAL B 1 54 ? -2.086 10.586 17.484 1 70.81 54 VAL B CA 1
ATOM 1463 C C . VAL B 1 54 ? -1.773 9.164 17.953 1 70.81 54 VAL B C 1
ATOM 1465 O O . VAL B 1 54 ? -1.021 8.438 17.297 1 70.81 54 VAL B O 1
ATOM 1468 N N . GLN B 1 55 ? -2.432 8.852 19 1 78.31 55 GLN B N 1
ATOM 1469 C CA . GLN B 1 55 ? -2.211 7.516 19.547 1 78.31 55 GLN B CA 1
ATOM 1470 C C . GLN B 1 55 ? -2.738 6.445 18.594 1 78.31 55 GLN B C 1
ATOM 1472 O O . GLN B 1 55 ? -2.092 5.414 18.391 1 78.31 55 GLN B O 1
ATOM 1477 N N . ILE B 1 56 ? -3.818 6.719 17.953 1 80.56 56 ILE B N 1
ATOM 1478 C CA . ILE B 1 56 ? -4.414 5.766 17.031 1 80.56 56 ILE B CA 1
ATOM 1479 C C . ILE B 1 56 ? -3.555 5.668 15.773 1 80.56 56 ILE B C 1
ATOM 1481 O O . ILE B 1 56 ? -3.34 4.574 15.242 1 80.56 56 ILE B O 1
ATOM 1485 N N . ARG B 1 57 ? -3.043 6.816 15.445 1 78.94 57 ARG B N 1
ATOM 1486 C CA . ARG B 1 57 ? -2.186 6.84 14.266 1 78.94 57 ARG B CA 1
ATOM 1487 C C . ARG B 1 57 ? -0.901 6.055 14.508 1 78.94 57 ARG B C 1
ATOM 1489 O O . ARG B 1 57 ? -0.455 5.305 13.633 1 78.94 57 ARG B O 1
ATOM 1496 N N . LEU B 1 58 ? -0.446 6.254 15.586 1 81.06 58 LEU B N 1
ATOM 1497 C CA . LEU B 1 58 ? 0.771 5.531 15.945 1 81.06 58 LEU B CA 1
ATOM 1498 C C . LEU B 1 58 ? 0.512 4.031 16.016 1 81.06 58 LEU B C 1
ATOM 1500 O O . LEU B 1 58 ? 1.351 3.232 15.594 1 81.06 58 LEU B O 1
ATOM 1504 N N . PHE B 1 59 ? -0.584 3.758 16.516 1 86.44 59 PHE B N 1
ATOM 1505 C CA . PHE B 1 59 ? -0.965 2.355 16.641 1 86.44 59 PHE B CA 1
ATOM 1506 C C . PHE B 1 59 ? -1.077 1.702 15.266 1 86.44 59 PHE B C 1
ATOM 1508 O O . PHE B 1 59 ? -0.461 0.664 15.016 1 86.44 59 PHE B O 1
ATOM 1515 N N . ILE B 1 60 ? -1.776 2.303 14.406 1 87.06 60 ILE B N 1
ATOM 1516 C CA . ILE B 1 60 ? -2.035 1.735 13.086 1 87.06 60 ILE B CA 1
ATOM 1517 C C . ILE B 1 60 ? -0.744 1.707 12.273 1 87.06 60 ILE B C 1
ATOM 1519 O O . ILE B 1 60 ? -0.462 0.729 11.578 1 87.06 60 ILE B O 1
ATOM 1523 N N . SER B 1 61 ? -0.032 2.783 12.375 1 84.25 61 SER B N 1
ATOM 1524 C CA . SER B 1 61 ? 1.223 2.859 11.633 1 84.25 61 SER B CA 1
ATOM 1525 C C . SER B 1 61 ? 2.199 1.78 12.094 1 84.25 61 SER B C 1
ATOM 1527 O O . SER B 1 61 ? 2.83 1.117 11.266 1 84.25 61 SER B O 1
ATOM 1529 N N . THR B 1 62 ? 2.324 1.629 13.344 1 87.44 62 THR B N 1
ATOM 1530 C CA . THR B 1 62 ? 3.199 0.594 13.883 1 87.44 62 THR B CA 1
ATOM 1531 C C . THR B 1 62 ? 2.723 -0.792 13.461 1 87.44 62 THR B C 1
ATOM 1533 O O . THR B 1 62 ? 3.529 -1.647 13.086 1 87.44 62 THR B O 1
ATOM 1536 N N . PHE B 1 63 ? 1.47 -0.979 13.539 1 91.88 63 PHE B N 1
ATOM 1537 C CA . PHE B 1 63 ? 0.875 -2.236 13.102 1 91.88 63 PHE B CA 1
ATOM 1538 C C . PHE B 1 63 ? 1.237 -2.531 11.648 1 91.88 63 PHE B C 1
ATOM 1540 O O . PHE B 1 63 ? 1.693 -3.633 11.328 1 91.88 63 PHE B O 1
ATOM 1547 N N . ASN B 1 64 ? 1.079 -1.588 10.844 1 91.5 64 ASN B N 1
ATOM 1548 C CA . ASN B 1 64 ? 1.359 -1.755 9.422 1 91.5 64 ASN B CA 1
ATOM 1549 C C . ASN B 1 64 ? 2.832 -2.066 9.18 1 91.5 64 ASN B C 1
ATOM 1551 O O . ASN B 1 64 ? 3.16 -2.93 8.359 1 91.5 64 ASN B O 1
ATOM 1555 N N . VAL B 1 65 ? 3.65 -1.396 9.852 1 91.25 65 VAL B N 1
ATOM 1556 C CA . VAL B 1 65 ? 5.086 -1.604 9.688 1 91.25 65 VAL B CA 1
ATOM 1557 C C . VAL B 1 65 ? 5.445 -3.043 10.055 1 91.25 65 VAL B C 1
ATOM 1559 O O . VAL B 1 65 ? 6.168 -3.715 9.32 1 91.25 65 VAL B O 1
ATOM 1562 N N . LEU B 1 66 ? 4.945 -3.547 11.102 1 93.5 66 LEU B N 1
ATOM 1563 C CA . LEU B 1 66 ? 5.266 -4.887 11.586 1 93.5 66 LEU B CA 1
ATOM 1564 C C . LEU B 1 66 ? 4.719 -5.949 10.641 1 93.5 66 LEU B C 1
ATOM 1566 O O . LEU B 1 66 ? 5.41 -6.926 10.336 1 93.5 66 LEU B O 1
ATOM 1570 N N . VAL B 1 67 ? 3.516 -5.742 10.219 1 94.75 67 VAL B N 1
ATOM 1571 C CA . VAL B 1 67 ? 2.912 -6.715 9.312 1 94.75 67 VAL B CA 1
ATOM 1572 C C . VAL B 1 67 ? 3.662 -6.715 7.984 1 94.75 67 VAL B C 1
ATOM 1574 O O . VAL B 1 67 ? 3.926 -7.777 7.414 1 94.75 67 VAL B O 1
ATOM 1577 N N . ILE B 1 68 ? 4.043 -5.555 7.488 1 95.62 68 ILE B N 1
ATOM 1578 C CA . ILE B 1 68 ? 4.777 -5.445 6.23 1 95.62 68 ILE B CA 1
ATOM 1579 C C . ILE B 1 68 ? 6.16 -6.07 6.387 1 95.62 68 ILE B C 1
ATOM 1581 O O . ILE B 1 68 ? 6.676 -6.699 5.457 1 95.62 68 ILE B O 1
ATOM 1585 N N . LEU B 1 69 ? 6.711 -5.879 7.539 1 93.62 69 LEU B N 1
ATOM 1586 C CA . LEU B 1 69 ? 7.996 -6.512 7.82 1 93.62 69 LEU B CA 1
ATOM 1587 C C . LEU B 1 69 ? 7.883 -8.031 7.742 1 93.62 69 LEU B C 1
ATOM 1589 O O . LEU B 1 69 ? 8.75 -8.688 7.16 1 93.62 69 LEU B O 1
ATOM 1593 N N . ALA B 1 70 ? 6.887 -8.539 8.352 1 93.62 70 ALA B N 1
ATOM 1594 C CA . ALA B 1 70 ? 6.645 -9.977 8.281 1 93.62 70 ALA B CA 1
ATOM 1595 C C . ALA B 1 70 ? 6.426 -10.43 6.844 1 93.62 70 ALA B C 1
ATOM 1597 O O . ALA B 1 70 ? 6.926 -11.484 6.434 1 93.62 70 ALA B O 1
ATOM 1598 N N . LEU B 1 71 ? 5.676 -9.672 6.121 1 93.19 71 LEU B N 1
ATOM 1599 C CA . LEU B 1 71 ? 5.43 -9.961 4.715 1 93.19 71 LEU B CA 1
ATOM 1600 C C . LEU B 1 71 ? 6.734 -9.969 3.924 1 93.19 71 LEU B C 1
ATOM 1602 O O . LEU B 1 71 ? 6.98 -10.875 3.131 1 93.19 71 LEU B O 1
ATOM 1606 N N . THR B 1 72 ? 7.551 -8.93 4.117 1 94.5 72 THR B N 1
ATOM 1607 C CA . THR B 1 72 ? 8.836 -8.828 3.434 1 94.5 72 THR B CA 1
ATOM 1608 C C . THR B 1 72 ? 9.727 -10.016 3.77 1 94.5 72 THR B C 1
ATOM 1610 O O . THR B 1 72 ? 10.375 -10.578 2.887 1 94.5 72 THR B O 1
ATOM 1613 N N . ALA B 1 73 ? 9.703 -10.406 5.039 1 93.5 73 ALA B N 1
ATOM 1614 C CA . ALA B 1 73 ? 10.484 -11.57 5.465 1 93.5 73 ALA B CA 1
ATOM 1615 C C . ALA B 1 73 ? 9.992 -12.836 4.781 1 93.5 73 ALA B C 1
ATOM 1617 O O . ALA B 1 73 ? 10.789 -13.688 4.383 1 93.5 73 ALA B O 1
ATOM 1618 N N . SER B 1 74 ? 8.703 -12.93 4.688 1 91.62 74 SER B N 1
ATOM 1619 C CA . SER B 1 74 ? 8.109 -14.094 4.027 1 91.62 74 SER B CA 1
ATOM 1620 C C . SER B 1 74 ? 8.508 -14.156 2.557 1 91.62 74 SER B C 1
ATOM 1622 O O . SER B 1 74 ? 8.898 -15.211 2.059 1 91.62 74 SER B O 1
ATOM 1624 N N . TYR B 1 75 ? 8.469 -13.062 1.891 1 92.94 75 TYR B N 1
ATOM 1625 C CA . TYR B 1 75 ? 8.797 -13.039 0.469 1 92.94 75 TYR B CA 1
ATOM 1626 C C . TYR B 1 75 ? 10.297 -13.195 0.253 1 92.94 75 TYR B C 1
ATOM 1628 O O . TYR B 1 75 ? 10.727 -13.742 -0.767 1 92.94 75 TYR B O 1
ATOM 1636 N N . LEU B 1 76 ? 11.102 -12.711 1.215 1 93.44 76 LEU B N 1
ATOM 1637 C CA . LEU B 1 76 ? 12.539 -12.914 1.139 1 93.44 76 LEU B CA 1
ATOM 1638 C C . LEU B 1 76 ? 12.883 -14.398 1.202 1 93.44 76 LEU B C 1
ATOM 1640 O O . LEU B 1 76 ? 13.727 -14.883 0.437 1 93.44 76 LEU B O 1
ATOM 1644 N N . ARG B 1 77 ? 12.25 -15.055 2.115 1 92.31 77 ARG B N 1
ATOM 1645 C CA . ARG B 1 77 ? 12.461 -16.484 2.225 1 92.31 77 ARG B CA 1
ATOM 1646 C C . ARG B 1 77 ? 12.016 -17.203 0.954 1 92.31 77 ARG B C 1
ATOM 1648 O O . ARG B 1 77 ? 12.719 -18.094 0.453 1 92.31 77 ARG B O 1
ATOM 1655 N N . LEU B 1 78 ? 10.898 -16.844 0.458 1 89.75 78 LEU B N 1
ATOM 1656 C CA . LEU B 1 78 ? 10.375 -17.438 -0.771 1 89.75 78 LEU B CA 1
ATOM 1657 C C . LEU B 1 78 ? 11.328 -17.188 -1.938 1 89.75 78 LEU B C 1
ATOM 1659 O O . LEU B 1 78 ? 11.578 -18.094 -2.734 1 89.75 78 LEU B O 1
ATOM 1663 N N . TYR B 1 79 ? 11.836 -15.977 -1.979 1 91.69 79 TYR B N 1
ATOM 1664 C CA . TYR B 1 79 ? 12.758 -15.617 -3.049 1 91.69 79 TYR B CA 1
ATOM 1665 C C . TYR B 1 79 ? 14.062 -16.406 -2.938 1 91.69 79 TYR B C 1
ATOM 1667 O O . TYR B 1 79 ? 14.641 -16.797 -3.949 1 91.69 79 TYR B O 1
ATOM 1675 N N . ARG B 1 80 ? 14.516 -16.641 -1.752 1 92.69 80 ARG B N 1
ATOM 1676 C CA . ARG B 1 80 ? 15.734 -17.406 -1.517 1 92.69 80 ARG B CA 1
ATOM 1677 C C . ARG B 1 80 ? 15.539 -18.875 -1.889 1 92.69 80 ARG B C 1
ATOM 1679 O O . ARG B 1 80 ? 16.453 -19.516 -2.418 1 92.69 80 ARG B O 1
ATOM 1686 N N . ASP B 1 81 ? 14.375 -19.375 -1.76 1 93.62 81 ASP B N 1
ATOM 1687 C CA . ASP B 1 81 ? 14.078 -20.781 -2.059 1 93.62 81 ASP B CA 1
ATOM 1688 C C . ASP B 1 81 ? 13.773 -20.969 -3.541 1 93.62 81 ASP B C 1
ATOM 1690 O O . ASP B 1 81 ? 14.133 -21.984 -4.129 1 93.62 81 ASP B O 1
ATOM 1694 N N . LEU B 1 82 ? 13.008 -19.938 -4.102 1 91 82 LEU B N 1
ATOM 1695 C CA . LEU B 1 82 ? 12.578 -20.047 -5.492 1 91 82 LEU B CA 1
ATOM 1696 C C . LEU B 1 82 ? 12.742 -18.719 -6.215 1 91 82 LEU B C 1
ATOM 1698 O O . LEU B 1 82 ? 11.758 -18 -6.453 1 91 82 LEU B O 1
ATOM 1702 N N . PRO B 1 83 ? 14 -18.469 -6.609 1 91.06 83 PRO B N 1
ATOM 1703 C CA . PRO B 1 83 ? 14.266 -17.188 -7.277 1 91.06 83 PRO B CA 1
ATOM 1704 C C . PRO B 1 83 ? 13.719 -17.141 -8.703 1 91.06 83 PRO B C 1
ATOM 1706 O O . PRO B 1 83 ? 14.344 -17.688 -9.625 1 91.06 83 PRO B O 1
ATOM 1709 N N . THR B 1 84 ? 12.5 -16.719 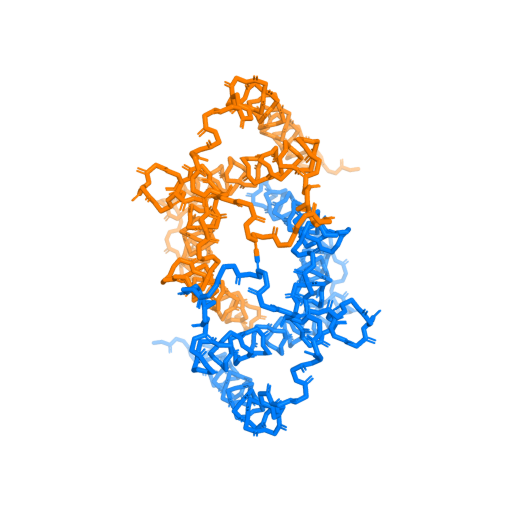-8.922 1 88.5 84 THR B N 1
ATOM 1710 C CA . THR B 1 84 ? 11.875 -16.5 -10.219 1 88.5 84 THR B CA 1
ATOM 1711 C C . THR B 1 84 ? 11.555 -15.031 -10.43 1 88.5 84 THR B C 1
ATOM 1713 O O . THR B 1 84 ? 11.703 -14.219 -9.516 1 88.5 84 THR B O 1
ATOM 1716 N N . ARG B 1 85 ? 11.297 -14.742 -11.586 1 85.56 85 ARG B N 1
ATOM 1717 C CA . ARG B 1 85 ? 10.914 -13.367 -11.898 1 85.56 85 ARG B CA 1
ATOM 1718 C C . ARG B 1 85 ? 9.688 -12.938 -11.094 1 85.56 85 ARG B C 1
ATOM 1720 O O . ARG B 1 85 ? 9.586 -11.789 -10.664 1 85.56 85 ARG B O 1
ATOM 1727 N N . PHE B 1 86 ? 8.867 -13.875 -10.883 1 84.12 86 PHE B N 1
ATOM 1728 C CA . PHE B 1 86 ? 7.641 -13.625 -10.133 1 84.12 86 PHE B CA 1
ATOM 1729 C C . PHE B 1 86 ? 7.953 -13.336 -8.672 1 84.12 86 PHE B C 1
ATOM 1731 O O . PHE B 1 86 ? 7.496 -12.328 -8.125 1 84.12 86 PHE B O 1
ATOM 1738 N N . THR B 1 87 ? 8.828 -14.133 -8.055 1 89.44 87 THR B N 1
ATOM 1739 C CA . THR B 1 87 ? 9.18 -13.953 -6.652 1 89.44 87 THR B CA 1
ATOM 1740 C C . THR B 1 87 ? 10.023 -12.695 -6.465 1 89.44 87 THR B C 1
ATOM 1742 O O . THR B 1 87 ? 9.969 -12.055 -5.41 1 89.44 87 THR B O 1
ATOM 1745 N N . GLY B 1 88 ? 10.773 -12.398 -7.555 1 90.88 88 GLY B N 1
ATOM 1746 C CA . GLY B 1 88 ? 11.539 -11.164 -7.523 1 90.88 88 GLY B CA 1
ATOM 1747 C C . GLY B 1 88 ? 10.672 -9.914 -7.492 1 90.88 88 GLY B C 1
ATOM 1748 O O . GLY B 1 88 ? 10.953 -8.977 -6.75 1 90.88 88 GLY B O 1
ATOM 1749 N N . SER B 1 89 ? 9.633 -9.969 -8.266 1 88.62 89 SER B N 1
ATOM 1750 C CA . SER B 1 89 ? 8.711 -8.836 -8.297 1 88.62 89 SER B CA 1
ATOM 1751 C C . SER B 1 89 ? 7.965 -8.703 -6.973 1 88.62 89 SER B C 1
ATOM 1753 O O . SER B 1 89 ? 7.734 -7.586 -6.496 1 88.62 89 SER B O 1
ATOM 1755 N N . LEU B 1 90 ? 7.676 -9.859 -6.34 1 88.75 90 LEU B N 1
ATOM 1756 C CA . LEU B 1 90 ? 6.984 -9.836 -5.059 1 88.75 90 LEU B CA 1
ATOM 1757 C C . LEU B 1 90 ? 7.883 -9.258 -3.967 1 88.75 90 LEU B C 1
ATOM 1759 O O . LEU B 1 90 ? 7.426 -8.477 -3.129 1 88.75 90 LEU B O 1
ATOM 1763 N N . LEU B 1 91 ? 9.102 -9.641 -4.07 1 92.12 91 LEU B N 1
ATOM 1764 C CA . LEU B 1 91 ? 10.07 -9.133 -3.102 1 92.12 91 LEU B CA 1
ATOM 1765 C C . LEU B 1 91 ? 10.273 -7.633 -3.271 1 92.12 91 LEU B C 1
ATOM 1767 O O . LEU B 1 91 ? 10.305 -6.891 -2.287 1 92.12 91 LEU B O 1
ATOM 1771 N N . LEU B 1 92 ? 10.43 -7.23 -4.516 1 92.31 92 LEU B N 1
ATOM 1772 C CA . LEU B 1 92 ? 10.594 -5.805 -4.789 1 92.31 92 LEU B CA 1
ATOM 1773 C C . LEU B 1 92 ? 9.375 -5.02 -4.309 1 92.31 92 LEU B C 1
ATOM 1775 O O . LEU B 1 92 ? 9.516 -3.938 -3.736 1 92.31 92 LEU B O 1
ATOM 1779 N N . PHE B 1 93 ? 8.18 -5.543 -4.574 1 92.44 93 PHE B N 1
ATOM 1780 C CA . PHE B 1 93 ? 6.93 -4.941 -4.129 1 92.44 93 PHE B CA 1
ATOM 1781 C C . PHE B 1 93 ? 6.91 -4.797 -2.611 1 92.44 93 PHE B C 1
ATOM 1783 O O . PHE B 1 93 ? 6.645 -3.715 -2.088 1 92.44 93 PHE B O 1
ATOM 1790 N N . SER B 1 94 ? 7.25 -5.871 -1.874 1 92.94 94 SER B N 1
ATOM 1791 C CA . SER B 1 94 ? 7.191 -5.859 -0.416 1 92.94 94 SER B CA 1
ATOM 1792 C C . SER B 1 94 ? 8.258 -4.945 0.173 1 92.94 94 SER B C 1
ATOM 1794 O O . SER B 1 94 ? 8.016 -4.266 1.172 1 92.94 94 SER B O 1
ATOM 1796 N N . LEU B 1 95 ? 9.438 -4.895 -0.49 1 93.5 95 LEU B N 1
ATOM 1797 C CA . LEU B 1 95 ? 10.5 -4.008 -0.042 1 93.5 95 LEU B CA 1
ATOM 1798 C C . LEU B 1 95 ? 10.102 -2.547 -0.204 1 93.5 95 LEU B C 1
ATOM 1800 O O . LEU B 1 95 ? 10.352 -1.727 0.684 1 93.5 95 LEU B O 1
ATOM 1804 N N . ALA B 1 96 ? 9.508 -2.271 -1.301 1 92.81 96 ALA B N 1
ATOM 1805 C CA . ALA B 1 96 ? 9.023 -0.914 -1.541 1 92.81 96 ALA B CA 1
ATOM 1806 C C . ALA B 1 96 ? 7.969 -0.517 -0.515 1 92.81 96 ALA B C 1
ATOM 1808 O O . ALA B 1 96 ? 7.992 0.599 0.011 1 92.81 96 ALA B O 1
ATOM 1809 N N . LEU B 1 97 ? 7.121 -1.413 -0.181 1 92.5 97 LEU B N 1
ATOM 1810 C CA . LEU B 1 97 ? 6.09 -1.169 0.823 1 92.5 97 LEU B CA 1
ATOM 1811 C C . LEU B 1 97 ? 6.711 -0.985 2.205 1 92.5 97 LEU B C 1
ATOM 1813 O O . LEU B 1 97 ? 6.23 -0.176 3.002 1 92.5 97 LEU B O 1
ATOM 1817 N N . PHE B 1 98 ? 7.758 -1.808 2.418 1 92.62 98 PHE B N 1
ATOM 1818 C CA . PHE B 1 98 ? 8.445 -1.701 3.697 1 92.62 98 PHE B CA 1
ATOM 1819 C C . PHE B 1 98 ? 9.078 -0.325 3.861 1 92.62 98 PHE B C 1
ATOM 1821 O O . PHE B 1 98 ? 8.938 0.308 4.91 1 92.62 98 PHE B O 1
ATOM 1828 N N . PHE B 1 99 ? 9.742 0.166 2.826 1 91.5 99 PHE B N 1
ATOM 1829 C CA . PHE B 1 99 ? 10.336 1.498 2.85 1 91.5 99 PHE B CA 1
ATOM 1830 C C . PHE B 1 99 ? 9.258 2.568 2.979 1 91.5 99 PHE B C 1
ATOM 1832 O O . PHE B 1 99 ? 9.453 3.574 3.664 1 91.5 99 PHE B O 1
ATOM 1839 N N . TYR B 1 100 ? 8.086 2.303 2.344 1 88.38 100 TYR B N 1
ATOM 1840 C CA . TYR B 1 100 ? 6.941 3.197 2.482 1 88.38 100 TYR B CA 1
ATOM 1841 C C . TYR B 1 100 ? 6.488 3.283 3.936 1 88.38 100 TYR B C 1
ATOM 1843 O O . TYR B 1 100 ? 6.344 4.379 4.484 1 88.38 100 TYR B O 1
ATOM 1851 N N . ALA B 1 101 ? 6.316 2.166 4.562 1 86.69 101 ALA B N 1
ATOM 1852 C CA . ALA B 1 101 ? 5.82 2.107 5.938 1 86.69 101 ALA B CA 1
ATOM 1853 C C . ALA B 1 101 ? 6.801 2.764 6.902 1 86.69 101 ALA B C 1
ATOM 1855 O O . ALA B 1 101 ? 6.395 3.477 7.824 1 86.69 101 ALA B O 1
ATOM 1856 N N . LEU B 1 102 ? 8.094 2.566 6.637 1 84.88 102 LEU B N 1
ATOM 1857 C CA . LEU B 1 102 ? 9.125 3.158 7.488 1 84.88 102 LEU B CA 1
ATOM 1858 C C . LEU B 1 102 ? 9.156 4.676 7.332 1 84.88 102 LEU B C 1
ATOM 1860 O O . LEU B 1 102 ? 9.258 5.402 8.32 1 84.88 102 LEU B O 1
ATOM 1864 N N . SER B 1 103 ? 8.969 5.074 6.125 1 83.25 103 SER B N 1
ATOM 1865 C CA . SER B 1 103 ? 9.039 6.504 5.84 1 83.25 103 SER B CA 1
ATOM 1866 C C . SER B 1 103 ? 7.758 7.215 6.258 1 83.25 103 SER B C 1
ATOM 1868 O O . SER B 1 103 ? 7.77 8.414 6.535 1 83.25 103 SER B O 1
ATOM 1870 N N . ALA B 1 104 ? 6.691 6.441 6.281 1 76.56 104 ALA B N 1
ATOM 1871 C CA . ALA B 1 104 ? 5.402 7.031 6.629 1 76.56 104 ALA B CA 1
ATOM 1872 C C . ALA B 1 104 ? 5.156 6.969 8.133 1 76.56 104 ALA B C 1
ATOM 1874 O O . ALA B 1 104 ? 4.25 7.625 8.648 1 76.56 104 ALA B O 1
ATOM 1875 N N . SER B 1 105 ? 5.93 6.199 8.805 1 78.12 105 SER B N 1
ATOM 1876 C CA . SER B 1 105 ? 5.746 6.004 10.242 1 78.12 105 SER B CA 1
ATOM 1877 C C . SER B 1 105 ? 6.172 7.238 11.023 1 78.12 105 SER B C 1
ATOM 1879 O O . SER B 1 105 ? 7.281 7.746 10.844 1 78.12 105 SER B O 1
ATOM 1881 N N . PRO B 1 106 ? 5.195 7.785 11.742 1 69.31 106 PRO B N 1
ATOM 1882 C CA . PRO B 1 106 ? 5.531 8.945 12.57 1 69.31 106 PRO B CA 1
ATOM 1883 C C . PRO B 1 106 ? 6.688 8.664 13.531 1 69.31 106 PRO B C 1
ATOM 1885 O O . PRO B 1 106 ? 7.434 9.578 13.883 1 69.31 106 PRO B O 1
ATOM 1888 N N . ALA B 1 107 ? 6.809 7.422 13.914 1 68.88 107 ALA B N 1
ATOM 1889 C CA . ALA B 1 107 ? 7.895 7.07 14.82 1 68.88 107 ALA B CA 1
ATOM 1890 C C . ALA B 1 107 ? 9.258 7.309 14.18 1 68.88 107 ALA B C 1
ATOM 1892 O O . ALA B 1 107 ? 10.18 7.809 14.828 1 68.88 107 ALA B O 1
ATOM 1893 N N . VAL B 1 108 ? 9.344 6.992 12.922 1 71.19 108 VAL B N 1
ATOM 1894 C CA . VAL B 1 108 ? 10.609 7.148 12.211 1 71.19 108 VAL B CA 1
ATOM 1895 C C . VAL B 1 108 ? 10.852 8.625 11.906 1 71.19 108 VAL B C 1
ATOM 1897 O O . VAL B 1 108 ? 11.992 9.094 11.938 1 71.19 108 VAL B O 1
ATOM 1900 N N . GLN B 1 109 ? 9.719 9.234 11.664 1 67.44 109 GLN B N 1
ATOM 1901 C CA . GLN B 1 109 ? 9.852 10.664 11.414 1 67.44 109 GLN B CA 1
ATOM 1902 C C . GLN B 1 109 ? 10.367 11.398 12.648 1 67.44 109 GLN B C 1
ATOM 1904 O O . GLN B 1 109 ? 11.172 12.32 12.531 1 67.44 109 GLN B O 1
ATOM 1909 N N . LEU B 1 110 ? 9.938 10.922 13.75 1 64.81 110 LEU B N 1
ATOM 1910 C CA . LEU B 1 110 ? 10.375 11.516 15.008 1 64.81 110 LEU B CA 1
ATOM 1911 C C . LEU B 1 110 ? 11.836 11.18 15.281 1 64.81 110 LEU B C 1
ATOM 1913 O O . LEU B 1 110 ? 12.586 12.023 15.789 1 64.81 110 LEU B O 1
ATOM 1917 N N . LEU B 1 111 ? 12.109 10 14.945 1 65.56 111 LEU B N 1
ATOM 1918 C CA . LEU B 1 111 ? 13.477 9.562 15.188 1 65.56 111 LEU B CA 1
ATOM 1919 C C . LEU B 1 111 ? 14.453 10.328 14.312 1 65.56 111 LEU B C 1
ATOM 1921 O O . LEU B 1 111 ? 15.594 10.586 14.719 1 65.56 111 LEU B O 1
ATOM 1925 N N . PHE B 1 112 ? 14.062 10.586 13.148 1 62.19 112 PHE B N 1
ATOM 1926 C CA . PHE B 1 112 ? 14.953 11.305 12.242 1 62.19 112 PHE B CA 1
ATOM 1927 C C . PHE B 1 112 ? 14.852 12.812 12.469 1 62.19 112 PHE B C 1
ATOM 1929 O O . PHE B 1 112 ? 15.539 13.594 11.805 1 62.19 112 PHE B O 1
ATOM 1936 N N . GLY B 1 113 ? 14.367 13.125 13.578 1 53.62 113 GLY B N 1
ATOM 1937 C CA . GLY B 1 113 ? 14.367 14.516 14.016 1 53.62 113 GLY B CA 1
ATOM 1938 C C . GLY B 1 113 ? 13.328 15.367 13.305 1 53.62 113 GLY B C 1
ATOM 1939 O O . GLY B 1 113 ? 13.398 16.594 13.328 1 53.62 113 GLY B O 1
ATOM 1940 N N . PHE B 1 114 ? 12.711 14.695 12.367 1 50.06 114 PHE B N 1
ATOM 1941 C CA . PHE B 1 114 ? 11.719 15.539 11.695 1 50.06 114 PHE B CA 1
ATOM 1942 C C . PHE B 1 114 ? 10.523 15.789 12.609 1 50.06 114 PHE B C 1
ATOM 1944 O O . PHE B 1 114 ? 9.773 14.867 12.922 1 50.06 114 PHE B O 1
ATOM 1951 N N . ARG B 1 115 ? 10.875 16.359 13.609 1 41.91 115 ARG B N 1
ATOM 1952 C CA . ARG B 1 115 ? 9.984 16.734 14.703 1 41.91 115 ARG B CA 1
ATOM 1953 C C . ARG B 1 115 ? 8.773 17.5 14.18 1 41.91 115 ARG B C 1
ATOM 1955 O O . ARG B 1 115 ? 8.922 18.5 13.477 1 41.91 115 ARG B O 1
ATOM 1962 N N . GLY B 1 116 ? 7.668 17.109 14.57 1 42.34 116 GLY B N 1
ATOM 1963 C CA . GLY B 1 116 ? 6.305 17.609 14.602 1 42.34 116 GLY B CA 1
ATOM 1964 C C . GLY B 1 116 ? 5.828 18.125 13.258 1 42.34 116 GLY B C 1
ATOM 1965 O O . GLY B 1 116 ? 4.625 18.156 12.992 1 42.34 116 GLY B O 1
ATOM 1966 N N . GLY B 1 117 ? 6.402 19.438 12.992 1 35.44 117 GLY B N 1
ATOM 1967 C CA . GLY B 1 117 ? 5.707 20.422 12.188 1 35.44 117 GLY B CA 1
ATOM 1968 C C . GLY B 1 117 ? 5.336 19.922 10.805 1 35.44 117 GLY B C 1
ATOM 1969 O O . GLY B 1 117 ? 4.156 19.719 10.508 1 35.44 117 GLY B O 1
ATOM 1970 N N . THR B 1 118 ? 6.355 20.219 9.828 1 37.88 118 THR B N 1
ATOM 1971 C CA . THR B 1 118 ? 6.133 20.469 8.414 1 37.88 118 THR B CA 1
ATOM 1972 C C . THR B 1 118 ? 5.805 19.188 7.672 1 37.88 118 THR B C 1
ATOM 1974 O O . THR B 1 118 ? 6.59 18.234 7.691 1 37.88 118 THR B O 1
ATOM 1977 N N . GLY B 1 119 ? 4.66 18.438 7.812 1 41.22 119 GLY B N 1
ATOM 1978 C CA . GLY B 1 119 ? 4.023 17.578 6.832 1 41.22 119 GLY B CA 1
ATOM 1979 C C . GLY B 1 119 ? 4.789 17.5 5.523 1 41.22 119 GLY B C 1
ATOM 1980 O O . GLY B 1 119 ? 4.664 16.516 4.785 1 41.22 119 GLY B O 1
ATOM 1981 N N . LEU B 1 120 ? 5.07 18.766 4.926 1 45 120 LEU B N 1
ATOM 1982 C CA . LEU B 1 120 ? 5.516 18.984 3.553 1 45 120 LEU B CA 1
ATOM 1983 C C . LEU B 1 120 ? 6.961 18.531 3.373 1 45 120 LEU B C 1
ATOM 1985 O O . LEU B 1 120 ? 7.602 18.875 2.379 1 45 120 LEU B O 1
ATOM 1989 N N . GLY B 1 121 ? 7.703 18.094 4.434 1 47.25 121 GLY B N 1
ATOM 1990 C CA . GLY B 1 121 ? 9.102 17.797 4.152 1 47.25 121 GLY B CA 1
ATOM 1991 C C . GLY B 1 121 ? 9.289 16.609 3.23 1 47.25 121 GLY B C 1
ATOM 1992 O O . GLY B 1 121 ? 8.32 16.078 2.691 1 47.25 121 GLY B O 1
ATOM 1993 N N . PRO B 1 122 ? 10.484 16.375 2.826 1 55.97 122 PRO B N 1
ATOM 1994 C CA . PRO B 1 122 ? 10.82 15.273 1.917 1 55.97 122 PRO B CA 1
ATOM 1995 C C . PRO B 1 122 ? 10.164 13.953 2.316 1 55.97 122 PRO B C 1
ATOM 199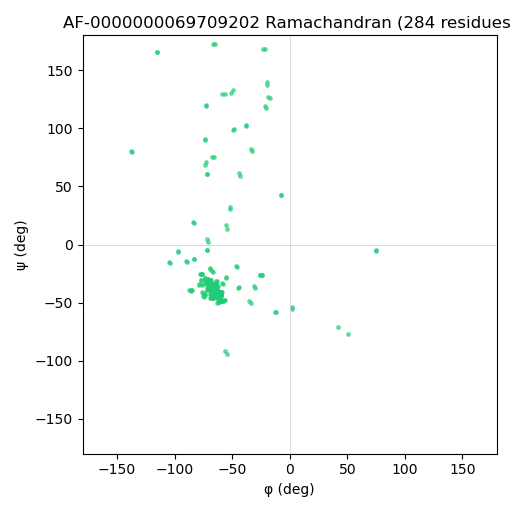7 O O . PRO B 1 122 ? 9.945 13.086 1.466 1 55.97 122 PRO B O 1
ATOM 2000 N N . PHE B 1 123 ? 9.773 13.961 3.621 1 58.53 123 PHE B N 1
ATOM 2001 C CA . PHE B 1 123 ? 9.219 12.695 4.082 1 58.53 123 PHE B CA 1
ATOM 2002 C C . PHE B 1 123 ? 7.746 12.578 3.705 1 58.53 123 PHE B C 1
ATOM 2004 O O . PHE B 1 123 ? 7.16 11.5 3.801 1 58.53 123 PHE B O 1
ATOM 2011 N N . THR B 1 124 ? 7.227 13.781 3.273 1 61.94 124 THR B N 1
ATOM 2012 C CA . THR B 1 124 ? 5.828 13.727 2.873 1 61.94 124 THR B CA 1
ATOM 2013 C C . THR B 1 124 ? 5.684 13.078 1.498 1 61.94 124 THR B C 1
ATOM 2015 O O . THR B 1 124 ? 4.66 12.453 1.204 1 61.94 124 THR B O 1
ATOM 2018 N N . PHE B 1 125 ? 6.797 13.203 0.778 1 70.5 125 PHE B N 1
ATOM 2019 C CA . PHE B 1 125 ? 6.68 12.688 -0.58 1 70.5 125 PHE B CA 1
ATOM 2020 C C . PHE B 1 125 ? 7.398 11.352 -0.714 1 70.5 125 PHE B C 1
ATOM 2022 O O . PHE B 1 125 ? 7.082 10.555 -1.603 1 70.5 125 PHE B O 1
ATOM 2029 N N . LEU B 1 126 ? 8.219 11.078 0.285 1 75.88 126 LEU B N 1
ATOM 2030 C CA . LEU B 1 126 ? 9.039 9.875 0.187 1 75.88 126 LEU B CA 1
ATOM 2031 C C . LEU B 1 126 ? 8.164 8.625 0.227 1 75.88 126 LEU B C 1
ATOM 2033 O O . LEU B 1 126 ? 8.32 7.727 -0.604 1 75.88 126 LEU B O 1
ATOM 2037 N N . PRO B 1 127 ? 7.215 8.648 1.14 1 80.62 127 PRO B N 1
ATOM 2038 C CA . PRO B 1 127 ? 6.359 7.465 1.194 1 80.62 127 PRO B CA 1
ATOM 2039 C C . PRO B 1 127 ? 5.555 7.254 -0.087 1 80.62 127 PRO B C 1
ATOM 2041 O O . PRO B 1 127 ? 5.398 6.121 -0.544 1 80.62 127 PRO B O 1
ATOM 2044 N N . ASP B 1 128 ? 5.246 8.32 -0.673 1 81.62 128 ASP B N 1
ATOM 2045 C CA . ASP B 1 128 ? 4.43 8.234 -1.881 1 81.62 128 ASP B CA 1
ATOM 2046 C C . ASP B 1 128 ? 5.238 7.684 -3.053 1 81.62 128 ASP B C 1
ATOM 2048 O O . ASP B 1 128 ? 4.699 6.973 -3.902 1 81.62 128 ASP B O 1
ATOM 2052 N N . LEU B 1 129 ? 6.523 8.023 -3.033 1 85.19 129 LEU B N 1
ATOM 2053 C CA . LEU B 1 129 ? 7.395 7.508 -4.082 1 85.19 129 LEU B CA 1
ATOM 2054 C C . LEU B 1 129 ? 7.539 5.996 -3.975 1 85.19 129 LEU B C 1
ATOM 2056 O O . LEU B 1 129 ? 7.465 5.285 -4.98 1 85.19 129 LEU B O 1
ATOM 2060 N N . PHE B 1 130 ? 7.707 5.555 -2.844 1 89.94 130 PHE B N 1
ATOM 2061 C CA . PHE B 1 130 ? 7.828 4.121 -2.625 1 89.94 130 PHE B CA 1
ATOM 2062 C C . PHE B 1 130 ? 6.512 3.412 -2.934 1 89.94 130 PHE B C 1
ATOM 2064 O O . PHE B 1 130 ? 6.508 2.312 -3.488 1 89.94 130 PHE B O 1
ATOM 2071 N N . ALA B 1 131 ? 5.457 4.078 -2.576 1 88.5 131 ALA B N 1
ATOM 2072 C CA . ALA B 1 131 ? 4.141 3.52 -2.875 1 88.5 131 ALA B CA 1
ATOM 2073 C C . ALA B 1 131 ? 3.928 3.393 -4.379 1 88.5 131 ALA B C 1
ATOM 2075 O O . ALA B 1 131 ? 3.359 2.404 -4.852 1 88.5 131 ALA B O 1
ATOM 2076 N N . SER B 1 132 ? 4.406 4.398 -5.074 1 90.88 132 SER B N 1
ATOM 2077 C CA . SER B 1 132 ? 4.273 4.371 -6.527 1 90.88 132 SER B CA 1
ATOM 2078 C C . SER B 1 132 ? 5.039 3.201 -7.133 1 90.88 132 SER B C 1
ATOM 2080 O O . SER B 1 132 ? 4.516 2.48 -7.984 1 90.88 132 SER B O 1
ATOM 2082 N N . VAL B 1 133 ? 6.223 3 -6.656 1 91.75 133 VAL B N 1
ATOM 2083 C CA . VAL B 1 133 ? 7.043 1.891 -7.129 1 91.75 133 VAL B CA 1
ATOM 2084 C C . VAL B 1 133 ? 6.348 0.566 -6.82 1 91.75 133 VAL B C 1
ATOM 2086 O O . VAL B 1 133 ? 6.246 -0.305 -7.688 1 91.75 133 VAL B O 1
ATOM 2089 N N . ALA B 1 134 ? 5.879 0.441 -5.656 1 92.69 134 ALA B N 1
ATOM 2090 C CA . ALA B 1 134 ? 5.227 -0.793 -5.227 1 92.69 134 ALA B CA 1
ATOM 2091 C C . ALA B 1 134 ? 4.023 -1.113 -6.105 1 92.69 134 ALA B C 1
ATOM 2093 O O . ALA B 1 134 ? 3.861 -2.25 -6.559 1 92.69 134 ALA B O 1
ATOM 2094 N N . VAL B 1 135 ? 3.262 -0.089 -6.375 1 92.38 135 VAL B N 1
ATOM 2095 C CA . VAL B 1 135 ? 2.025 -0.321 -7.113 1 92.38 135 VAL B CA 1
ATOM 2096 C C . VAL B 1 135 ? 2.35 -0.667 -8.562 1 92.38 135 VAL B C 1
ATOM 2098 O O . VAL B 1 135 ? 1.692 -1.519 -9.172 1 92.38 135 VAL B O 1
ATOM 2101 N N . VAL B 1 136 ? 3.387 -0.093 -9.133 1 92.44 136 VAL B N 1
ATOM 2102 C CA . VAL B 1 136 ? 3.797 -0.384 -10.5 1 92.44 136 VAL B CA 1
ATOM 2103 C C . VAL B 1 136 ? 4.316 -1.816 -10.594 1 92.44 136 VAL B C 1
ATOM 2105 O O . VAL B 1 136 ? 4.004 -2.539 -11.539 1 92.44 136 VAL B O 1
ATOM 2108 N N . VAL B 1 137 ? 5.062 -2.254 -9.656 1 91.62 137 VAL B N 1
ATOM 2109 C CA . VAL B 1 137 ? 5.586 -3.615 -9.625 1 91.62 137 VAL B CA 1
ATOM 2110 C C . VAL B 1 137 ? 4.434 -4.609 -9.508 1 91.62 137 VAL B C 1
ATOM 2112 O O . VAL B 1 137 ? 4.422 -5.645 -10.18 1 91.62 137 VAL B O 1
ATOM 2115 N N . LEU B 1 138 ? 3.469 -4.258 -8.688 1 89.38 138 LEU B N 1
ATOM 2116 C CA . LEU B 1 138 ? 2.303 -5.121 -8.531 1 89.38 138 LEU B CA 1
ATOM 2117 C C . LEU B 1 138 ? 1.504 -5.199 -9.828 1 89.38 138 LEU B C 1
ATOM 2119 O O . LEU B 1 138 ? 0.996 -6.266 -10.188 1 89.38 138 LEU B O 1
ATOM 2123 N N . LEU B 1 139 ? 1.416 -4.098 -10.422 1 90.62 139 LEU B N 1
ATOM 2124 C CA . LEU B 1 139 ? 0.729 -4.062 -11.711 1 90.62 139 LEU B CA 1
ATOM 2125 C C . LEU B 1 139 ? 1.447 -4.938 -12.727 1 90.62 139 LEU B C 1
ATOM 2127 O O . LEU B 1 139 ? 0.808 -5.684 -13.477 1 90.62 139 LEU B O 1
ATOM 2131 N N . TYR B 1 140 ? 2.727 -4.844 -12.742 1 90.12 140 TYR B N 1
ATOM 2132 C CA . TYR B 1 140 ? 3.527 -5.672 -13.633 1 90.12 140 TYR B CA 1
ATOM 2133 C C . TYR B 1 140 ? 3.287 -7.152 -13.359 1 90.12 140 TYR B C 1
ATOM 2135 O O . TYR B 1 140 ? 3.135 -7.945 -14.297 1 90.12 140 TYR B O 1
ATOM 2143 N N . GLN B 1 141 ? 3.205 -7.457 -12.133 1 85.25 141 GLN B N 1
ATOM 2144 C CA . GLN B 1 141 ? 2.973 -8.836 -11.734 1 85.25 141 GLN B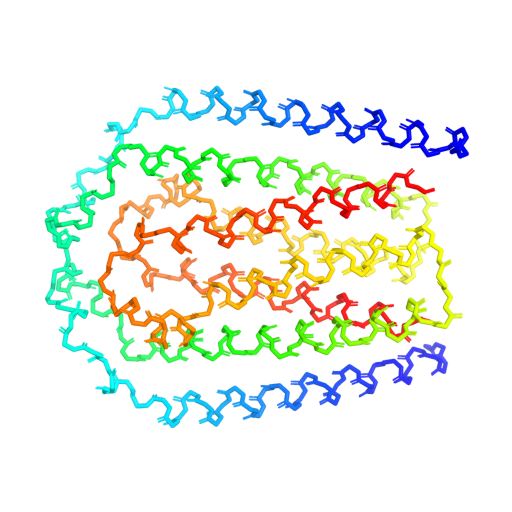 CA 1
ATOM 2145 C C . GLN B 1 141 ? 1.579 -9.305 -12.148 1 85.25 141 GLN B C 1
ATOM 2147 O O . GLN B 1 141 ? 1.384 -10.477 -12.484 1 85.25 141 GLN B O 1
ATOM 2152 N N . SER B 1 142 ? 0.613 -8.445 -12.156 1 85.62 142 SER B N 1
ATOM 2153 C CA . SER B 1 142 ? -0.754 -8.812 -12.508 1 85.62 142 SER B CA 1
ATOM 2154 C C . SER B 1 142 ? -0.878 -9.148 -13.984 1 85.62 142 SER B C 1
ATOM 2156 O O . SER B 1 142 ? -1.808 -9.844 -14.398 1 85.62 142 SER B O 1
ATOM 2158 N N . TYR B 1 143 ? 0.104 -8.648 -14.742 1 85.94 143 TYR B N 1
ATOM 2159 C CA . TYR B 1 143 ? 0.052 -8.906 -16.172 1 85.94 143 TYR B CA 1
ATOM 2160 C C . TYR B 1 143 ? 0.928 -10.094 -16.547 1 85.94 143 TYR B C 1
ATOM 2162 O O . TYR B 1 143 ? 0.942 -10.523 -17.703 1 85.94 143 TYR B O 1
ATOM 2170 N N . GLN B 1 144 ? 1.71 -10.68 -15.625 1 78.06 144 GLN B N 1
ATOM 2171 C CA . GLN B 1 144 ? 2.506 -11.875 -15.906 1 78.06 144 GLN B CA 1
ATOM 2172 C C . GLN B 1 144 ? 1.667 -13.141 -15.758 1 78.06 144 GLN B C 1
ATOM 2174 O O . GLN B 1 144 ? 1.772 -14.055 -16.578 1 78.06 144 GLN B O 1
#

Foldseek 3Di:
DPPVVVVVVVVLCVQLVVQLVVLVVCLVPVPVVVQPCVLDCPVPVPCVVPNVNVSVLSSVLSSQLSSLVVQLVVLVVVCVVPVDPLSVLSNLLSVLQNQLSCLVRVVNCVVVVVHNDDCPPPSVCSSVVSVVRNVVSVVVSVVD/DPPVVVVVVVVLCVQLVVQLVVLVVCLVPVPVVVQPCVLDPPVDVVCVVPNVNVSVLSSVLSSQLSSLVVQLVVLVVVCVVPVDPLSVLSNLLSVLQNQLSCLVRVVNCVVVVVHNDDCPPPSVCSSVVSVVRNVVSVVVSVVD